Protein AF-0000000086675382 (afdb_homodimer)

Nearest PDB structures (foldseek):
  3hhl-assembly2_C  TM=8.793E-01  e=5.943E-10  Rhodopseudomonas palustris
  3dca-assembly2_D  TM=8.886E-01  e=9.126E-10  Rhodopseudomonas palustris
  3bn7-assembly1_A-2  TM=7.280E-01  e=8.859E-04  Caulobacter vibrioides CB15
  3fmb-assembly1_B  TM=6.417E-01  e=7.371E-04  Bacteroides fragilis NCTC 9343
  1q53-assembly1_B  TM=6.011E-01  e=7.371E-04  Arabidopsis thaliana

pLDDT: mean 94.42, std 9.23, range [40.97, 98.94]

Organism: NCBI:txid175570

Secondary structure (DSSP, 8-state):
---S--HHHHHHHHTS-TTS-EEEEEEEEEPTTHHHHHHHHHHHIIIIIHHHHT-EEEEEEEE---SB--TT---SEEEEEEES-HHHHHHHHH-HHHHHHHHHHHHHEEEEEEEEEEEPPTTS--/---S--HHHHHHHHTS-TTS-EEEEEEEEEPTTHHHHHHHHHHHIIIIIHHHHT-EEEEEEEE---SB--TT---SEEEEEEES-HHHHHHHHH-HHHHHHHHHHHHHEEEEEEEEEEEPPTTS--

InterPro domains:
  IPR010753 Domain of unknown function DUF1330 [PF07045] (36-110)
  IPR011008 Dimeric alpha-beta barrel [SSF54909] (34-110)

Sequence (252 aa):
MAVDPTGKDLADFLAGDPDSPVVMLNLLRFADGGRDSYTRYARAFQETFAPRYGVEVVYAGDGDTALVAEDGQQWDAVLIVRYPSRRVFSRMVADPEYQQITHLRTSALREAVLQPTVPWGATDPIMAVDPTGKDLADFLAGDPDSPVVMLNLLRFADGGRDSYTRYARAFQETFAPRYGVEVVYAGDGDTALVAEDGQQWDAVLIVRYPSRRVFSRMVADPEYQQITHLRTSALREAVLQPTVPWGATDPI

Radius of gyration: 18.16 Å; Cα contacts (8 Å, |Δi|>4): 521; chains: 2; bounding box: 37×51×39 Å

Solvent-accessible surface area (backbone atoms only — not comparable to full-atom values): 12844 Å² total; per-residue (Å²): 122,64,66,62,64,48,72,68,42,52,52,60,58,47,69,49,72,35,74,41,63,35,35,32,41,36,40,33,29,63,28,91,75,6,60,61,34,33,40,53,31,28,44,51,37,58,74,52,47,28,69,73,59,55,46,42,76,76,42,48,26,38,41,49,80,54,46,20,53,58,92,87,59,72,42,50,29,41,35,36,37,35,32,62,13,43,46,54,49,53,49,48,70,65,30,67,75,51,53,70,47,46,58,33,44,54,65,9,42,56,40,31,29,37,26,42,32,47,72,55,46,95,85,35,66,79,122,62,66,62,65,48,71,67,44,52,51,59,59,47,70,48,72,35,75,41,64,36,34,33,41,36,40,32,29,63,28,93,75,6,61,61,36,33,38,54,31,29,43,54,37,58,73,54,47,27,69,74,60,55,47,42,77,78,42,45,26,37,41,48,81,54,46,20,52,58,93,88,58,72,42,49,29,42,34,35,36,34,31,62,12,43,46,54,50,53,49,49,71,63,29,69,75,51,53,70,46,44,58,33,44,54,66,9,42,56,40,32,30,36,26,42,30,47,69,56,45,93,86,33,68,79

Foldseek 3Di:
DDADDDPVRLVVLCVPPFQAKWKKKKFFDWDVVLVVLVVVLVVVCVVPPCVVQVKDWPDKDAWDDDPDDDPPGGGGMITIMMGSGSNSVSCLVVDPVNVVSVVSNRNTGPDMDIDIDDDADPPRDD/DDADDDPVRLVVLCVPPFQAKWKKKKFFDWDVVLVVLVVVLVVVCVVPPCVVQVKDWPDKDAWDDDPDDDPPGGGGMITIMMGSGSNSVSCLVVDPVNVVSVVSVRNTGPDMDIDIDDDADPVRDD

Structure (mmCIF, N/CA/C/O backbone):
data_AF-0000000086675382-model_v1
#
loop_
_entity.id
_entity.type
_entity.pdbx_description
1 polymer 'DUF1330 domain-containing protein'
#
loop_
_atom_site.group_PDB
_atom_site.id
_atom_site.type_symbol
_atom_site.label_atom_id
_atom_site.label_alt_id
_atom_site.label_comp_id
_atom_site.label_asym_id
_atom_site.label_entity_id
_atom_site.label_seq_id
_atom_site.pdbx_PDB_ins_code
_atom_site.Cartn_x
_atom_site.Cartn_y
_atom_site.Cartn_z
_atom_site.occupancy
_atom_site.B_iso_or_equiv
_atom_site.auth_seq_id
_atom_site.auth_comp_id
_atom_site.auth_asym_id
_atom_site.auth_atom_id
_atom_site.pdbx_PDB_model_num
ATOM 1 N N . MET A 1 1 ? 1.801 18.516 -10.008 1 68.44 1 MET A N 1
ATOM 2 C CA . MET A 1 1 ? 1.09 17.406 -9.383 1 68.44 1 MET A CA 1
ATOM 3 C C . MET A 1 1 ? 0.996 17.594 -7.871 1 68.44 1 MET A C 1
ATOM 5 O O . MET A 1 1 ? 1.921 18.125 -7.25 1 68.44 1 MET A O 1
ATOM 9 N N . ALA A 1 2 ? -0.182 17.531 -7.336 1 82.56 2 ALA A N 1
ATOM 10 C CA . ALA A 1 2 ? -0.349 17.797 -5.91 1 82.56 2 ALA A CA 1
ATOM 11 C C . ALA A 1 2 ? 0.073 16.594 -5.07 1 82.56 2 ALA A C 1
ATOM 13 O O . ALA A 1 2 ? -0.241 15.453 -5.41 1 82.56 2 ALA A O 1
ATOM 14 N N . VAL A 1 3 ? 0.895 16.969 -4.059 1 92.88 3 VAL A N 1
ATOM 15 C CA . VAL A 1 3 ? 1.347 15.898 -3.18 1 92.88 3 VAL A CA 1
ATOM 16 C C . VAL A 1 3 ? 0.725 16.062 -1.796 1 92.88 3 VAL A C 1
ATOM 18 O O . VAL A 1 3 ? 1.018 15.297 -0.878 1 92.88 3 VAL A O 1
ATOM 21 N N . ASP A 1 4 ? -0.08 17.125 -1.577 1 93.62 4 ASP A N 1
ATOM 22 C CA . ASP A 1 4 ? -0.736 17.375 -0.297 1 93.62 4 ASP A CA 1
ATOM 23 C C . ASP A 1 4 ? -2.25 17.484 -0.468 1 93.62 4 ASP A C 1
ATOM 25 O O . ASP A 1 4 ? -2.729 18 -1.48 1 93.62 4 ASP A O 1
ATOM 29 N N . PRO A 1 5 ? -2.965 17.109 0.518 1 94.62 5 PRO A N 1
ATOM 30 C CA . PRO A 1 5 ? -4.414 17.281 0.417 1 94.62 5 PRO A CA 1
ATOM 31 C C . PRO A 1 5 ? -4.844 18.75 0.513 1 94.62 5 PRO A C 1
ATOM 33 O O . PRO A 1 5 ? -4.133 19.562 1.107 1 94.62 5 PRO A O 1
ATOM 36 N N . THR A 1 6 ? -6.055 19 -0.087 1 92.62 6 THR A N 1
ATOM 37 C CA . THR A 1 6 ? -6.633 20.328 -0.006 1 92.62 6 THR A CA 1
ATOM 38 C C . THR A 1 6 ? -7.664 20.406 1.117 1 92.62 6 THR A C 1
ATOM 40 O O . THR A 1 6 ? -8.078 19.375 1.66 1 92.62 6 THR A O 1
ATOM 43 N N . GLY A 1 7 ? -8.031 21.625 1.381 1 91.69 7 GLY A N 1
ATOM 44 C CA . GLY A 1 7 ? -9.078 21.812 2.371 1 91.69 7 GLY A CA 1
ATOM 45 C C . GLY A 1 7 ? -10.375 21.125 1.998 1 91.69 7 GLY A C 1
ATOM 46 O O . GLY A 1 7 ? -11.047 20.531 2.855 1 91.69 7 GLY A O 1
ATOM 47 N N . LYS A 1 8 ? -10.812 21.25 0.753 1 93.06 8 LYS A N 1
ATOM 48 C CA . LYS A 1 8 ? -12.031 20.609 0.288 1 93.06 8 LYS A CA 1
ATOM 49 C C . LYS A 1 8 ? -11.945 19.094 0.445 1 93.06 8 LYS A C 1
ATOM 51 O O . LYS A 1 8 ? -12.906 18.438 0.853 1 93.06 8 LYS A O 1
ATOM 56 N N . ASP A 1 9 ? -10.812 18.469 0.113 1 93.5 9 ASP A N 1
ATOM 57 C CA . ASP A 1 9 ? -10.602 17.031 0.265 1 93.5 9 ASP A CA 1
ATOM 58 C C . ASP A 1 9 ? -10.797 16.609 1.716 1 93.5 9 ASP A C 1
ATOM 60 O O . ASP A 1 9 ? -11.453 15.594 1.984 1 93.5 9 ASP A O 1
ATOM 64 N N . LEU A 1 10 ? -10.195 17.375 2.568 1 94.38 10 LEU A N 1
ATOM 65 C CA . LEU A 1 10 ? -10.281 17.047 3.99 1 94.38 10 LEU A CA 1
ATOM 66 C C . LEU A 1 10 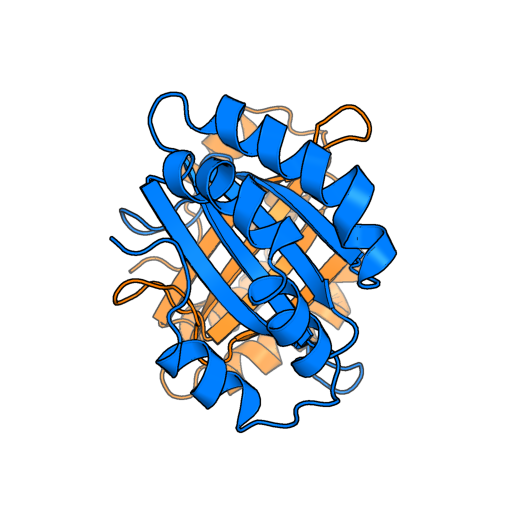? -11.719 17.172 4.488 1 94.38 10 LEU A C 1
ATOM 68 O O . LEU A 1 10 ? -12.188 16.344 5.273 1 94.38 10 LEU A O 1
ATOM 72 N N . ALA A 1 11 ? -12.398 18.203 4.055 1 94 11 ALA A N 1
ATOM 73 C CA . ALA A 1 11 ? -13.789 18.391 4.445 1 94 11 ALA A CA 1
ATOM 74 C C . ALA A 1 11 ? -14.648 17.219 3.994 1 94 11 ALA A C 1
ATOM 76 O O . ALA A 1 11 ? -15.461 16.703 4.766 1 94 11 ALA A O 1
ATOM 77 N N . ASP A 1 12 ? -14.508 16.797 2.748 1 94.38 12 ASP A N 1
ATOM 78 C CA . ASP A 1 12 ? -15.234 15.656 2.211 1 94.38 12 ASP A CA 1
ATOM 79 C C . ASP A 1 12 ? -14.906 14.383 2.986 1 94.38 12 ASP A C 1
ATOM 81 O O . ASP A 1 12 ? -15.789 13.555 3.238 1 94.38 12 ASP A O 1
ATOM 85 N N . PHE A 1 13 ? -13.711 14.234 3.346 1 95.56 13 PHE A N 1
ATOM 86 C CA . PHE A 1 13 ? -13.227 13.102 4.125 1 95.56 13 PHE A CA 1
ATOM 87 C C . PHE A 1 13 ? -13.906 13.047 5.484 1 95.56 13 PHE A C 1
ATOM 89 O O . PHE A 1 13 ? -14.328 11.977 5.934 1 95.56 13 PHE A O 1
ATOM 96 N N . LEU A 1 14 ? -14.086 14.156 6.074 1 93.56 14 LEU A N 1
ATOM 97 C CA . LEU A 1 14 ? -14.68 14.242 7.402 1 93.56 14 LEU A CA 1
ATOM 98 C C . LEU A 1 14 ? -16.188 14.062 7.34 1 93.56 14 LEU A C 1
ATOM 100 O O . LEU A 1 14 ? -16.828 13.82 8.359 1 93.56 14 LEU A O 1
ATOM 104 N N . ALA A 1 15 ? -16.703 14.195 6.121 1 90.25 15 ALA A N 1
ATOM 105 C CA . ALA A 1 15 ? -18.141 14 5.945 1 90.25 15 ALA A CA 1
ATOM 106 C C . ALA A 1 15 ? -18.531 12.555 6.23 1 90.25 15 ALA A C 1
ATOM 108 O O . ALA A 1 15 ? -19.688 12.273 6.562 1 90.25 15 ALA A O 1
ATOM 109 N N . GLY A 1 16 ? -17.531 11.734 6.086 1 86.06 16 GLY A N 1
ATOM 110 C CA . GLY A 1 16 ? -17.766 10.391 6.598 1 86.06 16 GLY A CA 1
ATOM 111 C C . GLY A 1 16 ? -17.812 10.328 8.109 1 86.06 16 GLY A C 1
ATOM 112 O O . GLY A 1 16 ? -18.125 11.32 8.766 1 86.06 16 GLY A O 1
ATOM 113 N N . ASP A 1 17 ? -17.703 9.188 8.773 1 91.56 17 ASP A N 1
ATOM 114 C CA . ASP A 1 17 ? -17.703 9.055 10.227 1 91.56 17 ASP A CA 1
ATOM 115 C C . ASP A 1 17 ? -16.391 9.57 10.82 1 91.56 17 ASP A C 1
ATOM 117 O O . ASP A 1 17 ? -15.383 8.859 10.812 1 91.56 17 ASP A O 1
ATOM 121 N N . PRO A 1 18 ? -16.438 10.766 11.375 1 93.38 18 PRO A N 1
ATOM 122 C CA . PRO A 1 18 ? -15.203 11.398 11.828 1 93.38 18 PRO A CA 1
ATOM 123 C C . PRO A 1 18 ? -14.586 10.68 13.031 1 93.38 18 PRO A C 1
ATOM 125 O O . PRO A 1 18 ? -13.406 10.891 13.336 1 93.38 18 PRO A O 1
ATOM 128 N N . ASP A 1 19 ? -15.281 9.836 13.68 1 95.5 19 ASP A N 1
ATOM 129 C CA . ASP A 1 19 ? -14.797 9.266 14.93 1 95.5 19 ASP A CA 1
ATOM 130 C C . ASP A 1 19 ? -14.281 7.848 14.727 1 95.5 19 ASP A C 1
ATOM 132 O O . ASP A 1 19 ? -13.742 7.234 15.656 1 95.5 19 ASP A O 1
ATOM 136 N N . SER A 1 20 ? -14.312 7.297 13.57 1 94.81 20 SER A N 1
ATOM 137 C CA . SER A 1 20 ? -13.836 5.945 13.289 1 94.81 20 SER A CA 1
ATOM 138 C C . SER A 1 20 ? -12.359 5.941 12.914 1 94.81 20 SER A C 1
ATOM 140 O O . SER A 1 20 ? -11.875 6.867 12.258 1 94.81 20 SER A O 1
ATOM 142 N N . PRO A 1 21 ? -11.695 4.859 13.398 1 96.94 21 PRO A N 1
ATOM 143 C CA . PRO A 1 21 ? -10.305 4.715 12.953 1 96.94 21 PRO A CA 1
ATOM 144 C C . PRO A 1 21 ? -10.164 4.719 11.43 1 96.94 21 PRO A C 1
ATOM 146 O O . PRO A 1 21 ? -11.109 4.359 10.719 1 96.94 21 PRO A O 1
ATOM 149 N N . VAL A 1 22 ? -9.047 5.195 10.984 1 97.5 22 VAL A N 1
ATOM 150 C CA . VAL A 1 22 ? -8.789 5.195 9.555 1 97.5 22 VAL A CA 1
ATOM 151 C C . VAL A 1 22 ? -7.359 4.715 9.289 1 97.5 22 VAL A C 1
ATOM 153 O O . VAL A 1 22 ? -6.438 5.055 10.039 1 97.5 22 VAL A O 1
ATOM 156 N N . VAL A 1 23 ? -7.207 3.898 8.273 1 98.56 23 VAL A N 1
ATOM 157 C CA . VAL A 1 23 ? -5.906 3.455 7.781 1 98.56 23 VAL A CA 1
ATOM 158 C C . VAL A 1 23 ? -5.598 4.129 6.449 1 98.56 23 VAL A C 1
ATOM 160 O O . VAL A 1 23 ? -6.402 4.074 5.516 1 98.56 23 VAL A O 1
ATOM 163 N N . MET A 1 24 ? -4.449 4.801 6.363 1 98.81 24 MET A N 1
ATOM 164 C CA . MET A 1 24 ? -4.059 5.539 5.164 1 98.81 24 MET A CA 1
ATOM 165 C C . MET A 1 24 ? -3.033 4.75 4.355 1 98.81 24 MET A C 1
ATOM 167 O O . MET A 1 24 ? -2.027 4.293 4.895 1 98.81 24 MET A O 1
ATOM 171 N N . LEU A 1 25 ? -3.355 4.551 3.133 1 98.94 25 LEU A N 1
ATOM 172 C CA . LEU A 1 25 ? -2.367 4.148 2.141 1 98.94 25 LEU A CA 1
ATOM 173 C C . LEU A 1 25 ? -1.561 5.348 1.656 1 98.94 25 LEU A C 1
ATOM 175 O O . LEU A 1 25 ? -2.131 6.336 1.184 1 98.94 25 LEU A O 1
ATOM 179 N N . ASN A 1 26 ? -0.257 5.273 1.783 1 98.75 26 ASN A N 1
ATOM 180 C CA . ASN A 1 26 ? 0.672 6.25 1.224 1 98.75 26 ASN A CA 1
ATOM 181 C C . ASN A 1 26 ? 1.562 5.625 0.151 1 98.75 26 ASN A C 1
ATOM 183 O O . ASN A 1 26 ? 2.305 4.684 0.426 1 98.75 26 ASN A O 1
ATOM 187 N N . LEU A 1 27 ? 1.429 6.105 -1.016 1 98.75 27 LEU A N 1
ATOM 188 C CA . LEU A 1 27 ? 2.33 5.766 -2.111 1 98.75 27 LEU A CA 1
ATOM 189 C C . LEU A 1 27 ? 3.189 6.961 -2.5 1 98.75 27 LEU A C 1
ATOM 191 O O . LEU A 1 27 ? 2.664 8.039 -2.785 1 98.75 27 LEU A O 1
ATOM 195 N N . LEU A 1 28 ? 4.527 6.715 -2.555 1 98.38 28 LEU A N 1
ATOM 196 C CA . LEU A 1 28 ? 5.418 7.859 -2.713 1 98.38 28 LEU A CA 1
ATOM 197 C C . LEU A 1 28 ? 6.352 7.66 -3.902 1 98.38 28 LEU A C 1
ATOM 199 O O . LEU A 1 28 ? 6.898 6.574 -4.094 1 98.38 28 LEU A O 1
ATOM 203 N N . ARG A 1 29 ? 6.488 8.648 -4.672 1 97.88 29 ARG A N 1
ATOM 204 C CA . ARG A 1 29 ? 7.598 8.82 -5.609 1 97.88 29 ARG A CA 1
ATOM 205 C C . ARG A 1 29 ? 8.438 10.039 -5.254 1 97.88 29 ARG A C 1
ATOM 207 O O . ARG A 1 29 ? 7.914 11.156 -5.188 1 97.88 29 ARG A O 1
ATOM 214 N N . PHE A 1 30 ? 9.688 9.812 -5.07 1 98.12 30 PHE A N 1
ATOM 215 C CA . PHE A 1 30 ? 10.562 10.875 -4.594 1 98.12 30 PHE A CA 1
ATOM 216 C C . PHE A 1 30 ? 11.031 11.75 -5.754 1 98.12 30 PHE A C 1
ATOM 218 O O . PHE A 1 30 ? 11.25 11.25 -6.863 1 98.12 30 PHE A O 1
ATOM 225 N N . ALA A 1 31 ? 11.18 13.039 -5.43 1 97.38 31 ALA A N 1
ATOM 226 C CA . ALA A 1 31 ? 11.891 13.953 -6.316 1 97.38 31 ALA A CA 1
ATOM 227 C C . ALA A 1 31 ? 13.398 13.742 -6.227 1 97.38 31 ALA A C 1
ATOM 229 O O . ALA A 1 31 ? 13.883 13.016 -5.355 1 97.38 31 ALA A O 1
ATOM 230 N N . ASP A 1 32 ? 14.125 14.32 -7.195 1 95.94 32 ASP A N 1
ATOM 231 C CA . ASP A 1 32 ? 15.578 14.273 -7.086 1 95.94 32 ASP A CA 1
ATOM 232 C C . ASP A 1 32 ? 16.047 14.812 -5.734 1 95.94 32 ASP A C 1
ATOM 234 O O . ASP A 1 32 ? 15.688 15.93 -5.352 1 95.94 32 ASP A O 1
ATOM 238 N N . GLY A 1 33 ? 16.781 13.977 -5.027 1 93.5 33 GLY A N 1
ATOM 239 C CA . GLY A 1 33 ? 17.25 14.375 -3.709 1 93.5 33 GLY A CA 1
ATOM 240 C C . GLY A 1 33 ? 16.172 14.352 -2.652 1 93.5 33 GLY A C 1
ATOM 241 O O . GLY A 1 33 ? 16.391 14.758 -1.512 1 93.5 33 GLY A O 1
ATOM 242 N N . GLY A 1 34 ? 14.984 13.906 -3.037 1 97.12 34 GLY A N 1
ATOM 243 C CA . GLY A 1 34 ? 13.828 13.977 -2.166 1 97.12 34 GLY A CA 1
ATOM 244 C C . GLY A 1 34 ? 13.898 13.008 -0.997 1 97.12 34 GLY A C 1
ATOM 245 O O . GLY A 1 34 ? 13.328 13.266 0.066 1 97.12 34 GLY A O 1
ATOM 246 N N . ARG A 1 35 ? 14.648 11.945 -1.144 1 96.25 35 ARG A N 1
ATOM 247 C CA . ARG A 1 35 ? 14.766 10.938 -0.094 1 96.25 35 ARG A CA 1
ATOM 248 C C . ARG A 1 35 ? 15.336 11.547 1.185 1 96.25 35 ARG A C 1
ATOM 250 O O . ARG A 1 35 ? 14.844 11.266 2.281 1 96.25 35 ARG A O 1
ATOM 257 N N . ASP A 1 36 ? 16.281 12.344 1.038 1 95.44 36 ASP A N 1
ATOM 258 C CA . ASP A 1 36 ? 16.906 12.977 2.201 1 95.44 36 ASP A CA 1
ATOM 259 C C . ASP A 1 36 ? 15.898 13.852 2.943 1 95.44 36 ASP A C 1
ATOM 261 O O . ASP A 1 36 ? 15.812 13.805 4.172 1 95.44 36 ASP A O 1
ATOM 265 N N . SER A 1 37 ? 15.211 14.672 2.127 1 96.31 37 SER A N 1
ATOM 266 C CA . SER A 1 37 ? 14.195 15.531 2.727 1 96.31 37 SER A CA 1
ATOM 267 C C . SER A 1 37 ? 13.117 14.719 3.42 1 96.31 37 SER A C 1
ATOM 269 O O . SER A 1 37 ? 12.68 15.062 4.52 1 96.31 37 SER A O 1
ATOM 271 N N . TYR A 1 38 ? 12.719 13.625 2.834 1 97.44 38 TYR A N 1
ATOM 272 C CA . TYR A 1 38 ? 11.688 12.781 3.424 1 97.44 38 TYR A CA 1
ATOM 273 C C . TYR A 1 38 ? 12.188 12.125 4.707 1 97.44 38 TYR A C 1
ATOM 275 O O . TYR A 1 38 ? 11.422 11.945 5.66 1 97.44 38 TYR A O 1
ATOM 283 N N . THR A 1 39 ? 13.43 11.758 4.676 1 95.81 39 THR A N 1
ATOM 284 C CA . THR A 1 39 ? 14 11.148 5.867 1 95.81 39 THR A CA 1
ATOM 285 C C . THR A 1 39 ? 13.969 12.117 7.047 1 95.81 39 THR A C 1
ATOM 287 O O . THR A 1 39 ? 13.641 11.727 8.172 1 95.81 39 THR A O 1
ATOM 290 N N . ARG A 1 40 ? 14.266 13.367 6.781 1 95.69 40 ARG A N 1
ATOM 291 C CA . ARG A 1 40 ? 14.188 14.383 7.824 1 95.69 40 ARG A CA 1
ATOM 292 C C . ARG A 1 40 ? 12.75 14.555 8.305 1 95.69 40 ARG A C 1
ATOM 294 O O . ARG A 1 40 ? 12.5 14.641 9.516 1 95.69 40 ARG A O 1
ATOM 301 N N . TYR A 1 41 ? 11.906 14.578 7.383 1 97.19 41 TYR A N 1
ATOM 302 C CA . TYR A 1 41 ? 10.484 14.68 7.711 1 97.19 41 TYR A CA 1
ATOM 303 C C . TYR A 1 41 ? 10.039 13.492 8.555 1 97.19 41 TYR A C 1
ATOM 305 O O . TYR A 1 41 ? 9.391 13.664 9.594 1 97.19 41 TYR A O 1
ATOM 313 N N . ALA A 1 42 ? 10.375 12.336 8.117 1 96.5 42 ALA A N 1
ATOM 314 C CA . ALA A 1 42 ? 9.953 11.109 8.789 1 96.5 42 ALA A CA 1
ATOM 315 C C . ALA A 1 42 ? 10.477 11.062 10.227 1 96.5 42 ALA A C 1
ATOM 317 O O . ALA A 1 42 ? 9.773 10.617 11.133 1 96.5 42 ALA A O 1
ATOM 318 N N . ARG A 1 43 ? 11.633 11.5 10.391 1 95.12 43 ARG A N 1
ATOM 319 C CA . ARG A 1 43 ? 12.219 11.523 11.734 1 95.12 43 ARG A CA 1
ATOM 320 C C . ARG A 1 43 ? 11.453 12.477 12.648 1 95.12 43 ARG A C 1
ATOM 322 O O . ARG A 1 43 ? 11.086 12.109 13.766 1 95.12 43 ARG A O 1
ATOM 329 N N . ALA A 1 44 ? 11.258 13.656 12.164 1 95.62 44 ALA A N 1
ATOM 330 C CA . ALA A 1 44 ? 10.5 14.633 12.945 1 95.62 44 ALA A CA 1
ATOM 331 C C . ALA A 1 44 ? 9.102 14.117 13.258 1 95.62 44 ALA A C 1
ATOM 333 O O . ALA A 1 44 ? 8.609 14.266 14.383 1 95.62 44 ALA A O 1
ATOM 334 N N . PHE A 1 45 ? 8.477 13.5 12.28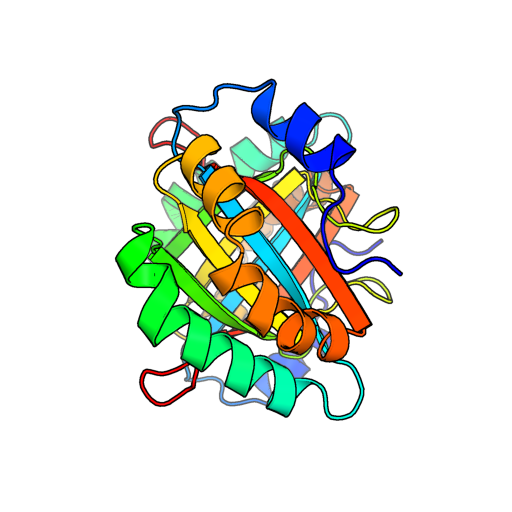9 1 97.12 45 PHE A N 1
ATOM 335 C CA . PHE A 1 45 ? 7.145 12.938 12.445 1 97.12 45 PHE A CA 1
ATOM 336 C C . PHE A 1 45 ? 7.125 11.875 13.539 1 97.12 45 PHE A C 1
ATOM 338 O O . PHE A 1 45 ? 6.289 11.922 14.445 1 97.12 45 PHE A O 1
ATOM 345 N N . GLN A 1 46 ? 8.023 10.938 13.438 1 95.44 46 GLN A N 1
ATOM 346 C CA . GLN A 1 46 ? 8.07 9.805 14.359 1 95.44 46 GLN A CA 1
ATOM 347 C C . GLN A 1 46 ? 8.352 10.273 15.781 1 95.44 46 GLN A C 1
ATOM 349 O O . GLN A 1 46 ? 7.805 9.727 16.734 1 95.44 46 GLN A O 1
ATOM 354 N N . GLU A 1 47 ? 9.195 11.242 15.906 1 95.56 47 GLU A N 1
ATOM 355 C CA . GLU A 1 47 ? 9.633 11.68 17.234 1 95.56 47 GLU A CA 1
ATOM 356 C C . GLU A 1 47 ? 8.57 12.531 17.906 1 95.56 47 GLU A C 1
ATOM 358 O O . GLU A 1 47 ? 8.391 12.453 19.125 1 95.56 47 GLU A O 1
ATOM 363 N N . THR A 1 48 ? 7.832 13.273 17.125 1 97.19 48 THR A N 1
ATOM 364 C CA . THR A 1 48 ? 7.008 14.297 17.766 1 97.19 48 THR A CA 1
ATOM 365 C C . THR A 1 48 ? 5.527 14.023 17.516 1 97.19 48 THR A C 1
ATOM 367 O O . THR A 1 48 ? 4.719 14.055 18.453 1 97.19 48 THR A O 1
ATOM 370 N N . PHE A 1 49 ? 5.148 13.703 16.344 1 97.94 49 PHE A N 1
ATOM 371 C CA . PHE A 1 49 ? 3.736 13.805 15.977 1 97.94 49 PHE A CA 1
ATOM 372 C C . PHE A 1 49 ? 3.055 12.445 16.078 1 97.94 49 PHE A C 1
ATOM 374 O O . PHE A 1 49 ? 1.892 12.359 16.469 1 97.94 49 PHE A O 1
ATOM 381 N N . ALA A 1 50 ? 3.816 11.383 15.719 1 97.5 50 ALA A N 1
ATOM 382 C CA . ALA A 1 50 ? 3.215 10.047 15.805 1 97.5 50 ALA A CA 1
ATOM 383 C C . ALA A 1 50 ? 2.748 9.75 17.234 1 97.5 50 ALA A C 1
ATOM 385 O O . ALA A 1 50 ? 1.59 9.383 17.438 1 97.5 50 ALA A O 1
ATOM 386 N N . PRO A 1 51 ? 3.619 9.945 18.266 1 97.5 51 PRO A N 1
ATOM 387 C CA . PRO A 1 51 ? 3.131 9.703 19.625 1 97.5 51 PRO A CA 1
ATOM 388 C C . PRO A 1 51 ? 2.057 10.703 20.047 1 97.5 51 PRO A C 1
ATOM 390 O O . PRO A 1 51 ? 1.111 10.336 20.75 1 97.5 51 PRO A O 1
ATOM 393 N N . ARG A 1 52 ? 2.127 11.961 19.641 1 98.25 52 ARG A N 1
ATOM 394 C CA . ARG A 1 52 ? 1.193 13.008 20.047 1 98.25 52 ARG A CA 1
ATOM 395 C C . ARG A 1 52 ? -0.22 12.695 19.562 1 98.25 52 ARG A C 1
ATOM 397 O O . ARG A 1 52 ? -1.192 12.945 20.281 1 98.25 52 ARG A O 1
ATOM 404 N N . TYR A 1 53 ? -0.296 12.094 18.375 1 98.56 53 TYR A N 1
ATOM 405 C CA . TYR A 1 53 ? -1.608 11.898 17.766 1 98.56 53 TYR A CA 1
ATOM 406 C C . TYR A 1 53 ? -2 10.422 17.781 1 98.56 53 TYR A C 1
ATOM 408 O O . TYR A 1 53 ? -3.037 10.047 17.219 1 98.56 53 TYR A O 1
ATOM 416 N N . GLY A 1 54 ? -1.189 9.609 18.359 1 98.19 54 GLY A N 1
ATOM 417 C CA . GLY A 1 54 ? -1.508 8.195 18.484 1 98.19 54 GLY A CA 1
ATOM 418 C C . GLY A 1 54 ? -1.465 7.465 17.156 1 98.19 54 GLY A C 1
ATOM 419 O O . GLY A 1 54 ? -2.311 6.613 16.875 1 98.19 54 GLY A O 1
ATOM 420 N N . VAL A 1 55 ? -0.521 7.805 16.328 1 98.25 55 VAL A N 1
ATOM 421 C CA . VAL A 1 55 ? -0.389 7.234 14.992 1 98.2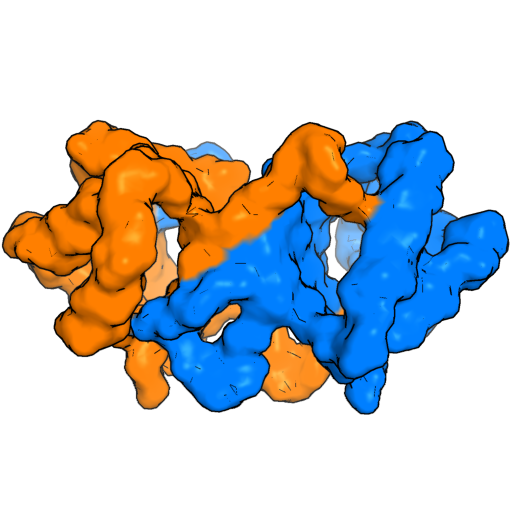5 55 VAL A CA 1
ATOM 422 C C . VAL A 1 55 ? 0.379 5.914 15.07 1 98.25 55 VAL A C 1
ATOM 424 O O . VAL A 1 55 ? 1.373 5.809 15.789 1 98.25 55 VAL A O 1
ATOM 427 N N . GLU A 1 56 ? -0.05 4.941 14.359 1 97.44 56 GLU A N 1
ATOM 428 C CA . GLU A 1 56 ? 0.639 3.66 14.234 1 97.44 56 GLU A CA 1
ATOM 429 C C . GLU A 1 56 ? 1.072 3.412 12.789 1 97.44 56 GLU A C 1
ATOM 431 O O . GLU A 1 56 ? 0.242 3.406 11.875 1 97.44 56 GLU A O 1
ATOM 436 N N . VAL A 1 57 ? 2.328 3.193 12.578 1 97.19 57 VAL A N 1
ATOM 437 C CA . VAL A 1 57 ? 2.812 2.738 11.281 1 97.19 57 VAL A CA 1
ATOM 438 C C . VAL A 1 57 ? 2.668 1.223 11.18 1 97.19 57 VAL A C 1
ATOM 440 O O . VAL A 1 57 ? 3.451 0.476 11.773 1 97.19 57 VAL A O 1
ATOM 443 N N . VAL A 1 58 ? 1.744 0.808 10.406 1 97.69 58 VAL A N 1
ATOM 444 C CA . VAL A 1 58 ? 1.455 -0.611 10.234 1 97.69 58 VAL A CA 1
ATOM 445 C C . VAL A 1 58 ? 2.537 -1.256 9.367 1 97.69 58 VAL A C 1
ATOM 447 O O . VAL A 1 58 ? 2.986 -2.369 9.648 1 97.69 58 VAL A O 1
ATOM 450 N N . TYR A 1 59 ? 2.92 -0.531 8.352 1 98.25 59 TYR A N 1
ATOM 451 C CA . TYR A 1 59 ? 3.982 -0.989 7.465 1 98.25 59 TYR A CA 1
ATOM 452 C C . TYR A 1 59 ? 4.637 0.185 6.75 1 98.25 59 TYR A C 1
ATOM 454 O O . TYR A 1 59 ? 3.963 1.146 6.371 1 98.25 59 TYR A O 1
ATOM 462 N N . ALA A 1 60 ? 5.883 0.082 6.527 1 98.31 60 ALA A N 1
ATOM 463 C CA . ALA A 1 60 ? 6.648 1.017 5.707 1 98.31 60 ALA A CA 1
ATOM 464 C C . ALA A 1 60 ? 7.812 0.313 5.012 1 98.31 60 ALA A C 1
ATOM 466 O O . ALA A 1 60 ? 8.531 -0.468 5.637 1 98.31 60 ALA A O 1
ATOM 467 N N . GLY A 1 61 ? 7.957 0.597 3.73 1 97.75 61 GLY A N 1
ATOM 468 C CA . GLY A 1 61 ? 9.055 -0.029 3.006 1 97.75 61 GLY A CA 1
ATOM 469 C C . GLY A 1 61 ? 9.344 0.634 1.672 1 97.75 61 GLY A C 1
ATOM 470 O O . GLY A 1 61 ? 8.531 1.424 1.178 1 97.75 61 GLY A O 1
ATOM 471 N N . ASP A 1 62 ? 10.531 0.348 1.12 1 97.75 62 ASP A N 1
ATOM 472 C CA . ASP A 1 62 ? 10.922 0.803 -0.209 1 97.75 62 ASP A CA 1
ATOM 473 C C . ASP A 1 62 ? 10.391 -0.135 -1.291 1 97.75 62 ASP A C 1
ATOM 475 O O . ASP A 1 62 ? 10.414 -1.356 -1.125 1 97.75 62 ASP A O 1
ATOM 479 N N . GLY A 1 63 ? 9.898 0.509 -2.391 1 97.88 63 GLY A N 1
ATOM 480 C CA . GLY A 1 63 ? 9.539 -0.303 -3.541 1 97.88 63 GLY A CA 1
ATOM 481 C C . GLY A 1 63 ? 10.734 -0.761 -4.352 1 97.88 63 GLY A C 1
ATOM 482 O O . GLY A 1 63 ? 11.672 0.01 -4.574 1 97.88 63 GLY A O 1
ATOM 483 N N . ASP A 1 64 ? 10.727 -2.027 -4.703 1 96.81 64 ASP A N 1
ATOM 484 C CA . ASP A 1 64 ? 11.633 -2.574 -5.711 1 96.81 64 ASP A CA 1
ATOM 485 C C . ASP A 1 64 ? 10.945 -2.668 -7.07 1 96.81 64 ASP A C 1
ATOM 487 O O . ASP A 1 64 ? 9.812 -2.203 -7.234 1 96.81 64 ASP A O 1
ATOM 491 N N . THR A 1 65 ? 11.648 -3.238 -8.07 1 96.38 65 THR A N 1
ATOM 492 C CA . THR A 1 65 ? 11.086 -3.359 -9.406 1 96.38 65 THR A CA 1
ATOM 493 C C . THR A 1 65 ? 9.773 -4.141 -9.375 1 96.38 65 THR A C 1
ATOM 495 O O . THR A 1 65 ? 9.734 -5.277 -8.891 1 96.38 65 THR A O 1
ATOM 498 N N . ALA A 1 66 ? 8.766 -3.564 -9.945 1 97.88 66 ALA A N 1
ATOM 499 C CA . ALA A 1 66 ? 7.438 -4.18 -9.922 1 97.88 66 ALA A CA 1
ATOM 500 C C . ALA A 1 66 ? 7.387 -5.406 -10.828 1 97.88 66 ALA A C 1
ATOM 502 O O . ALA A 1 66 ? 7.969 -5.41 -11.914 1 97.88 66 ALA A O 1
ATOM 503 N N . LEU A 1 67 ? 6.641 -6.391 -10.391 1 97.69 67 LEU A N 1
ATOM 504 C CA . LEU A 1 67 ? 6.367 -7.566 -11.211 1 97.69 67 LEU A CA 1
ATOM 505 C C . LEU A 1 67 ? 5.188 -7.32 -12.148 1 97.69 67 LEU A C 1
ATOM 507 O O . LEU A 1 67 ? 5.102 -7.926 -13.219 1 97.69 67 LEU A O 1
ATOM 511 N N . VAL A 1 68 ? 4.227 -6.574 -11.68 1 97.69 68 VAL A N 1
ATOM 512 C CA . VAL A 1 68 ? 3.076 -6.117 -12.453 1 97.69 68 VAL A CA 1
ATOM 513 C C . VAL A 1 68 ? 2.863 -4.621 -12.227 1 97.69 68 VAL A C 1
ATOM 515 O O . VAL A 1 68 ? 2.648 -4.184 -11.094 1 97.69 68 VAL A O 1
ATOM 518 N N . ALA A 1 69 ? 2.883 -3.844 -13.273 1 96.69 69 ALA A N 1
ATOM 519 C CA . ALA A 1 69 ? 2.613 -2.41 -13.227 1 96.69 69 ALA A CA 1
ATOM 520 C C . ALA A 1 69 ? 2.604 -1.805 -14.625 1 96.69 69 ALA A C 1
ATOM 522 O O . ALA A 1 69 ? 3.449 -2.143 -15.461 1 96.69 69 ALA A O 1
ATOM 523 N N . GLU A 1 70 ? 1.66 -0.963 -14.867 1 93.94 70 GLU A N 1
ATOM 524 C CA . GLU A 1 70 ? 1.772 -0.124 -16.062 1 93.94 70 GLU A CA 1
ATOM 525 C C . GLU A 1 70 ? 2.781 1.001 -15.844 1 93.94 70 GLU A C 1
ATOM 527 O O . GLU A 1 70 ? 3.252 1.218 -14.727 1 93.94 70 GLU A O 1
ATOM 532 N N . ASP A 1 71 ? 3.072 1.635 -16.953 1 90.25 71 ASP A N 1
ATOM 533 C CA . ASP A 1 71 ? 3.955 2.793 -16.844 1 90.25 71 ASP A CA 1
ATOM 534 C C . ASP A 1 71 ? 3.402 3.807 -15.844 1 90.25 71 ASP A C 1
ATOM 536 O O . ASP A 1 71 ? 2.217 4.145 -15.883 1 90.25 71 ASP A O 1
ATOM 540 N N . GLY A 1 72 ? 4.234 4.176 -14.883 1 90 72 GLY A N 1
ATOM 541 C CA . GLY A 1 72 ? 3.826 5.191 -13.922 1 90 72 GLY A CA 1
ATOM 542 C C . GLY A 1 72 ? 3.154 4.609 -12.695 1 90 72 GLY A C 1
ATOM 543 O O . GLY A 1 72 ? 2.711 5.352 -11.812 1 90 72 GLY A O 1
ATOM 544 N N . GLN A 1 73 ? 3.17 3.287 -12.562 1 95.25 73 GLN A N 1
ATOM 545 C CA . GLN A 1 73 ? 2.416 2.701 -11.461 1 95.25 73 GLN A CA 1
ATOM 546 C C . GLN A 1 73 ? 3.35 2.135 -10.391 1 95.25 73 GLN A C 1
ATOM 548 O O . GLN A 1 73 ? 2.893 1.599 -9.383 1 95.25 73 GLN A O 1
ATOM 553 N N . GLN A 1 74 ? 4.629 2.271 -10.625 1 96.38 74 GLN A N 1
ATOM 554 C CA . GLN A 1 74 ? 5.582 1.833 -9.609 1 96.38 74 GLN A CA 1
ATOM 555 C C . GLN A 1 74 ? 5.859 2.941 -8.602 1 96.38 74 GLN A C 1
ATOM 557 O O . GLN A 1 74 ? 5.898 4.121 -8.961 1 96.38 74 GLN A O 1
ATOM 562 N N . TRP A 1 75 ? 6.156 2.561 -7.395 1 98.19 75 TRP A N 1
ATOM 563 C CA . TRP A 1 75 ? 6.344 3.535 -6.324 1 98.19 75 TRP A CA 1
ATOM 564 C C . TRP A 1 75 ? 7.684 3.328 -5.629 1 98.19 75 TRP A C 1
ATOM 566 O O . TRP A 1 75 ? 8.156 2.195 -5.504 1 98.19 75 TRP A O 1
ATOM 576 N N . ASP A 1 76 ? 8.242 4.453 -5.168 1 98.25 76 ASP A N 1
ATOM 577 C CA . ASP A 1 76 ? 9.523 4.387 -4.477 1 98.25 76 ASP A CA 1
ATOM 578 C C . ASP A 1 76 ? 9.352 3.877 -3.047 1 98.25 76 ASP A C 1
ATOM 580 O O . ASP A 1 76 ? 10.234 3.207 -2.508 1 98.25 76 ASP A O 1
ATOM 584 N N . ALA A 1 77 ? 8.242 4.211 -2.428 1 98.44 77 ALA A N 1
ATOM 585 C CA . ALA A 1 77 ? 7.953 3.783 -1.061 1 98.44 77 ALA A CA 1
ATOM 586 C C . ALA A 1 77 ? 6.449 3.643 -0.834 1 98.44 77 ALA A C 1
ATOM 588 O O . ALA A 1 77 ? 5.648 4.242 -1.556 1 98.44 77 ALA A O 1
ATOM 589 N N . VAL A 1 78 ? 6.148 2.84 0.098 1 98.81 78 VAL A N 1
ATOM 590 C CA . VAL A 1 78 ? 4.77 2.627 0.523 1 98.81 78 VAL A CA 1
ATOM 591 C C . VAL A 1 78 ? 4.691 2.635 2.049 1 98.81 78 VAL A C 1
ATOM 593 O O . VAL A 1 78 ? 5.57 2.094 2.725 1 98.81 78 VAL A O 1
ATOM 596 N N . LEU A 1 79 ? 3.705 3.262 2.572 1 98.69 79 LEU A N 1
ATOM 597 C CA . LEU A 1 79 ? 3.395 3.203 3.996 1 98.69 79 LEU A CA 1
ATOM 598 C C . LEU A 1 79 ? 1.918 2.898 4.219 1 98.69 79 LEU A C 1
ATOM 600 O O . LEU A 1 79 ? 1.06 3.387 3.48 1 98.69 79 LEU A O 1
ATOM 604 N N . ILE A 1 80 ? 1.625 2.061 5.164 1 98.81 80 ILE A N 1
ATOM 605 C CA . ILE A 1 80 ? 0.306 1.872 5.758 1 98.81 80 ILE A CA 1
ATOM 606 C C . ILE A 1 80 ? 0.291 2.447 7.172 1 98.81 80 ILE A C 1
ATOM 608 O O . ILE A 1 80 ? 1.011 1.968 8.055 1 98.81 80 ILE A O 1
ATOM 612 N N . VAL A 1 81 ? -0.536 3.473 7.355 1 98.75 81 VAL A N 1
ATOM 613 C CA . VAL A 1 81 ? -0.499 4.211 8.617 1 98.75 81 VAL A CA 1
ATOM 614 C C . VAL A 1 81 ? -1.899 4.273 9.219 1 98.75 81 VAL A C 1
ATOM 616 O O . VAL A 1 81 ? -2.863 4.625 8.531 1 98.75 81 VAL A O 1
ATOM 619 N N . ARG A 1 82 ? -2.025 3.959 10.484 1 98.69 82 ARG A N 1
ATOM 620 C CA . ARG A 1 82 ? -3.311 3.955 11.18 1 98.69 82 ARG A CA 1
ATOM 621 C C . ARG A 1 82 ? -3.426 5.145 12.125 1 98.69 82 ARG A C 1
ATOM 623 O O . ARG A 1 82 ? -2.488 5.449 12.867 1 98.69 82 ARG A O 1
ATOM 630 N N . TYR A 1 83 ? -4.5 5.793 12.055 1 98.56 83 TYR A N 1
ATOM 631 C CA . TYR A 1 83 ? -4.875 6.871 12.961 1 98.56 83 TYR A CA 1
ATOM 632 C C . TYR A 1 83 ? -6.07 6.469 13.82 1 98.56 83 TYR A C 1
ATOM 634 O O . TYR A 1 83 ? -6.945 5.73 13.359 1 98.56 83 TYR A O 1
ATOM 642 N N . PRO A 1 84 ? -6.109 7.02 15 1 98.38 84 PRO A N 1
ATOM 643 C CA . PRO A 1 84 ? -7.223 6.664 15.883 1 98.38 84 PRO A CA 1
ATOM 644 C C . PRO A 1 84 ? -8.586 7.035 15.297 1 98.38 84 PRO A C 1
ATOM 646 O O . PRO A 1 84 ? -9.586 6.383 15.594 1 98.38 84 PRO A O 1
ATOM 649 N N . SER A 1 85 ? -8.633 8.094 14.562 1 97.69 85 SER A N 1
ATOM 650 C CA . SER A 1 85 ? -9.867 8.508 13.898 1 97.69 85 SER A CA 1
ATOM 651 C C . SER A 1 85 ? -9.586 9.477 12.758 1 97.69 85 SER A C 1
ATOM 653 O O . SER A 1 85 ? -8.5 10.055 12.68 1 97.69 85 SER A O 1
ATOM 655 N N . ARG A 1 86 ? -10.656 9.711 11.898 1 97.31 86 ARG A N 1
ATOM 656 C CA . ARG A 1 86 ? -10.562 10.719 10.844 1 97.31 86 ARG A CA 1
ATOM 657 C C . ARG A 1 86 ? -10.367 12.109 11.438 1 97.31 86 ARG A C 1
ATOM 659 O O . ARG A 1 86 ? -9.617 12.922 10.891 1 97.31 86 ARG A O 1
ATOM 666 N N . ARG A 1 87 ? -11 12.32 12.539 1 97.5 87 ARG A N 1
ATOM 667 C CA . ARG A 1 87 ? -10.891 13.609 13.219 1 97.5 87 ARG A CA 1
ATOM 668 C C . ARG A 1 87 ? -9.469 13.875 13.68 1 97.5 87 ARG A C 1
ATOM 670 O O . ARG A 1 87 ? -8.961 14.992 13.547 1 97.5 87 ARG A O 1
ATOM 677 N N . VAL A 1 88 ? -8.867 12.867 14.25 1 98.12 88 VAL A N 1
ATOM 678 C CA . VAL A 1 88 ? -7.492 13.016 14.727 1 98.12 88 VAL A CA 1
ATOM 679 C C . VAL A 1 88 ? -6.566 13.305 13.547 1 98.12 88 VAL A C 1
ATOM 681 O O . VAL A 1 88 ? -5.684 14.164 13.641 1 98.12 88 VAL A O 1
ATOM 684 N N . PHE A 1 89 ? -6.754 12.656 12.453 1 98.25 89 PHE A N 1
ATOM 685 C CA . PHE A 1 89 ? -5.969 12.93 11.258 1 98.25 89 PHE A CA 1
ATOM 686 C C . PHE A 1 89 ? -6.137 14.383 10.828 1 98.25 89 PHE A C 1
ATOM 688 O O . PHE A 1 89 ? -5.152 15.086 10.602 1 98.25 89 PHE A O 1
ATOM 695 N N . SER A 1 90 ? -7.324 14.766 10.75 1 96.94 90 SER A N 1
ATOM 696 C CA . SER A 1 90 ? -7.621 16.125 10.305 1 96.94 90 SER A CA 1
ATOM 697 C C . SER A 1 90 ? -7.012 17.156 11.25 1 96.94 90 SER A C 1
ATOM 699 O O . SER A 1 90 ? -6.48 18.172 10.797 1 96.94 90 SER A O 1
ATOM 701 N N . ARG A 1 91 ? -7.07 16.891 12.516 1 96.88 91 ARG A N 1
ATOM 702 C CA . ARG A 1 91 ? -6.477 17.797 13.5 1 96.88 91 ARG A CA 1
ATOM 703 C C . ARG A 1 91 ? -4.965 17.875 13.32 1 96.88 91 ARG A C 1
ATOM 705 O O . ARG A 1 91 ? -4.379 18.953 13.445 1 96.88 91 ARG A O 1
ATOM 712 N N . MET A 1 92 ? -4.379 16.781 13.055 1 98.12 92 MET A N 1
ATOM 713 C CA . MET A 1 92 ? -2.934 16.766 12.852 1 98.12 92 MET A CA 1
ATOM 714 C C . MET A 1 92 ? -2.553 17.609 11.641 1 98.12 92 MET A C 1
ATOM 716 O O . MET A 1 92 ? -1.641 18.438 11.711 1 98.12 92 MET A O 1
ATOM 720 N N . VAL A 1 93 ? -3.252 17.438 10.562 1 96.75 93 VAL A N 1
ATOM 721 C CA . VAL A 1 93 ? -2.943 18.125 9.312 1 96.75 93 VAL A CA 1
ATOM 722 C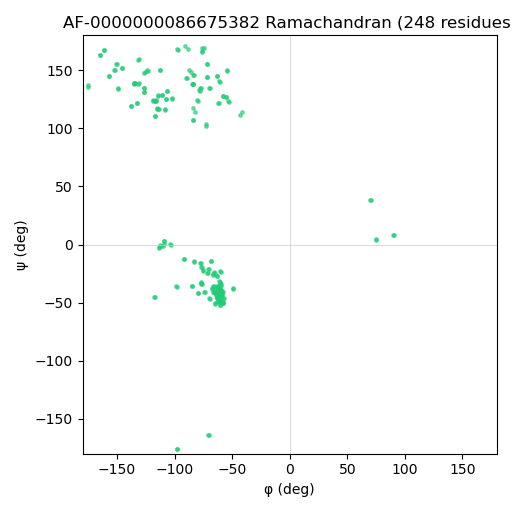 C . VAL A 1 93 ? -3.109 19.625 9.5 1 96.75 93 VAL A C 1
ATOM 724 O O . VAL A 1 93 ? -2.391 20.422 8.883 1 96.75 93 VAL A O 1
ATOM 727 N N . ALA A 1 94 ? -3.951 20 10.414 1 95.62 94 ALA A N 1
ATOM 728 C CA . ALA A 1 94 ? -4.23 21.406 10.656 1 95.62 94 ALA A CA 1
ATOM 729 C C . ALA A 1 94 ? -3.312 21.969 11.734 1 95.62 94 ALA A C 1
ATOM 731 O O . ALA A 1 94 ? -3.301 23.172 11.984 1 95.62 94 ALA A O 1
ATOM 732 N N . ASP A 1 95 ? -2.625 21.172 12.43 1 97.44 95 ASP A N 1
ATOM 733 C CA . ASP A 1 95 ? -1.753 21.594 13.523 1 97.44 95 ASP A CA 1
ATOM 734 C C . ASP A 1 95 ? -0.635 22.5 13.023 1 97.44 95 ASP A C 1
ATOM 736 O O . ASP A 1 95 ? 0.173 22.094 12.188 1 97.44 95 ASP A O 1
ATOM 740 N N . PRO A 1 96 ? -0.55 23.734 13.578 1 97.69 96 PRO A N 1
ATOM 741 C CA . PRO A 1 96 ? 0.479 24.656 13.117 1 97.69 96 PRO A CA 1
ATOM 742 C C . PRO A 1 96 ? 1.895 24.125 13.305 1 97.69 96 PRO A C 1
ATOM 744 O O . PRO A 1 96 ? 2.787 24.438 12.516 1 97.69 96 PRO A O 1
ATOM 747 N N . GLU A 1 97 ? 2.143 23.406 14.352 1 98.12 97 GLU A N 1
ATOM 748 C CA . GLU A 1 97 ? 3.463 22.812 14.539 1 98.12 97 GLU A CA 1
ATOM 749 C C . GLU A 1 97 ? 3.758 21.75 13.477 1 98.12 97 GLU A C 1
ATOM 751 O O . GLU A 1 97 ? 4.891 21.656 12.992 1 98.12 97 GLU A O 1
ATOM 756 N N . TYR A 1 98 ? 2.793 21 13.133 1 97.81 98 TYR A N 1
ATOM 757 C CA . TYR A 1 98 ? 2.955 20.016 12.062 1 97.81 98 TYR A CA 1
ATOM 758 C C . TYR A 1 98 ? 3.199 20.703 10.727 1 97.81 98 TYR A C 1
ATOM 760 O O . TYR A 1 98 ? 4.043 20.266 9.938 1 97.81 98 TYR A O 1
ATOM 768 N N . GLN A 1 99 ? 2.479 21.781 10.469 1 96.94 99 GLN A N 1
ATOM 769 C CA . GLN A 1 99 ? 2.598 22.531 9.219 1 96.94 99 GLN A CA 1
ATOM 770 C C . GLN A 1 99 ? 4.012 23.062 9.023 1 96.94 99 GLN A C 1
ATOM 772 O O . GLN A 1 99 ? 4.461 23.266 7.895 1 96.94 99 GLN A O 1
ATOM 777 N N . GLN A 1 100 ? 4.715 23.203 10.094 1 97.12 100 GLN A N 1
ATOM 778 C CA . GLN A 1 100 ? 6.07 23.734 10.016 1 97.12 100 GLN A CA 1
ATOM 779 C C . GLN A 1 100 ? 7.02 22.734 9.375 1 97.12 100 GLN A C 1
ATOM 781 O O . GLN A 1 100 ? 8.078 23.109 8.859 1 97.12 100 GLN A O 1
ATOM 786 N N . ILE A 1 101 ? 6.652 21.484 9.383 1 96.31 101 ILE A N 1
ATOM 787 C CA . ILE A 1 101 ? 7.602 20.516 8.859 1 96.31 101 ILE A CA 1
ATOM 788 C C . ILE A 1 101 ? 7.055 19.891 7.566 1 96.31 101 ILE A C 1
ATOM 790 O O . ILE A 1 101 ? 7.734 19.109 6.91 1 96.31 101 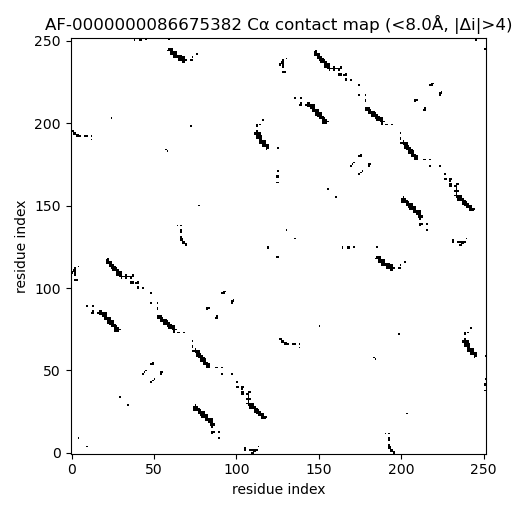ILE A O 1
ATOM 794 N N . THR A 1 102 ? 5.828 20.25 7.125 1 96.31 102 THR A N 1
ATOM 795 C CA . THR A 1 102 ? 5.188 19.625 5.973 1 96.31 102 THR A CA 1
ATOM 796 C C . THR A 1 102 ? 5.938 19.953 4.688 1 96.31 102 THR A C 1
ATOM 798 O O . THR A 1 102 ? 5.875 19.219 3.711 1 96.31 102 THR A O 1
ATOM 801 N N . HIS A 1 103 ? 6.637 21.094 4.676 1 96.38 103 HIS A N 1
ATOM 802 C CA . HIS A 1 103 ? 7.406 21.484 3.494 1 96.38 103 HIS A CA 1
ATOM 803 C C . HIS A 1 103 ? 8.484 20.453 3.182 1 96.38 103 HIS A C 1
ATOM 805 O O . HIS A 1 103 ? 8.859 20.266 2.021 1 96.38 103 HIS A O 1
ATOM 811 N N . LEU A 1 104 ? 9.047 19.766 4.172 1 96.81 104 LEU A N 1
ATOM 812 C CA . LEU A 1 104 ? 10.039 18.703 3.959 1 96.81 104 LEU A CA 1
ATOM 813 C C . LEU A 1 104 ? 9.438 17.562 3.152 1 96.81 104 LEU A C 1
ATOM 815 O O . LEU A 1 104 ? 10.062 17.062 2.219 1 96.81 104 LEU A O 1
ATOM 819 N N . ARG A 1 105 ? 8.219 17.172 3.473 1 97.38 105 ARG A N 1
ATOM 820 C CA . ARG A 1 105 ? 7.527 16.125 2.734 1 97.38 105 ARG A CA 1
ATOM 821 C C . ARG A 1 105 ? 7.148 16.594 1.334 1 97.38 105 ARG A C 1
ATOM 823 O O . ARG A 1 105 ? 7.387 15.891 0.35 1 97.38 105 ARG A O 1
ATOM 830 N N . THR A 1 106 ? 6.586 17.797 1.283 1 97.12 106 THR A N 1
ATOM 831 C CA . THR A 1 106 ? 6.117 18.359 0.018 1 97.12 106 THR A CA 1
ATOM 832 C C . THR A 1 106 ? 7.266 18.469 -0.982 1 97.12 106 THR A C 1
ATOM 834 O O . THR A 1 106 ? 7.117 18.078 -2.146 1 97.12 106 THR A O 1
ATOM 837 N N . SER A 1 107 ? 8.391 18.906 -0.516 1 96.25 107 SER A N 1
ATOM 838 C CA . SER A 1 107 ? 9.531 19.078 -1.406 1 96.25 107 SER A CA 1
ATOM 839 C C . SER A 1 107 ? 10.172 17.75 -1.762 1 96.25 107 SER A C 1
ATOM 841 O O . SER A 1 107 ? 10.898 17.641 -2.748 1 96.25 107 SER A O 1
ATOM 843 N N . ALA A 1 108 ? 9.961 16.781 -0.97 1 97.69 108 ALA A N 1
ATOM 844 C CA . ALA A 1 108 ? 10.578 15.477 -1.149 1 97.69 108 ALA A CA 1
ATOM 845 C C . ALA A 1 108 ? 9.883 14.688 -2.262 1 97.69 108 ALA A C 1
ATOM 847 O O . ALA A 1 108 ? 10.453 13.75 -2.814 1 97.69 108 ALA A O 1
ATOM 848 N N . LEU A 1 109 ? 8.641 15.062 -2.633 1 98 109 LEU A N 1
ATOM 849 C CA . LEU A 1 109 ? 7.812 14.156 -3.412 1 98 109 LEU A CA 1
ATOM 850 C C . LEU A 1 109 ? 7.555 14.719 -4.805 1 98 109 LEU A C 1
ATOM 852 O O . LEU A 1 109 ? 7.164 15.875 -4.949 1 98 109 LEU A O 1
ATOM 856 N N . ARG A 1 110 ? 7.832 13.891 -5.746 1 97.25 110 ARG A N 1
ATOM 857 C CA . ARG A 1 110 ? 7.418 14.164 -7.117 1 97.25 110 ARG A CA 1
ATOM 858 C C . ARG A 1 110 ? 5.945 13.812 -7.324 1 97.25 110 ARG A C 1
ATOM 860 O O . ARG A 1 110 ? 5.227 14.531 -8.023 1 97.25 110 ARG A O 1
ATOM 867 N N . GLU A 1 111 ? 5.5 12.711 -6.785 1 96.94 111 GLU A N 1
ATOM 868 C CA . GLU A 1 111 ? 4.129 12.211 -6.82 1 96.94 111 GLU A CA 1
ATOM 869 C C . GLU A 1 111 ? 3.773 11.484 -5.523 1 96.94 111 GLU A C 1
ATOM 871 O O . GLU A 1 111 ? 4.645 10.906 -4.875 1 96.94 111 GLU A O 1
ATOM 876 N N . ALA A 1 112 ? 2.477 11.547 -5.246 1 97.88 112 ALA A N 1
ATOM 877 C CA . ALA A 1 112 ? 2.025 10.836 -4.051 1 97.88 112 ALA A CA 1
ATOM 878 C C . ALA A 1 112 ? 0.569 10.406 -4.188 1 97.88 112 ALA A C 1
ATOM 880 O O . ALA A 1 112 ? -0.206 11.031 -4.918 1 97.88 112 ALA A O 1
ATOM 881 N N . VAL A 1 113 ? 0.267 9.398 -3.588 1 98.5 113 VAL A N 1
ATOM 882 C CA . VAL A 1 113 ? -1.111 9 -3.314 1 98.5 113 VAL A CA 1
ATOM 883 C C . VAL A 1 113 ? -1.339 8.93 -1.806 1 98.5 113 VAL A C 1
ATOM 885 O O . VAL A 1 113 ? -0.56 8.305 -1.082 1 98.5 113 VAL A O 1
ATOM 888 N N . LEU A 1 114 ? -2.27 9.633 -1.346 1 98.69 114 LEU A N 1
ATOM 889 C CA . LEU A 1 114 ? -2.816 9.531 0.003 1 98.69 114 LEU A CA 1
ATOM 890 C C . LEU A 1 114 ? -4.285 9.125 -0.033 1 98.69 114 LEU A C 1
ATOM 892 O O . LEU A 1 114 ? -5.141 9.898 -0.458 1 98.69 114 LEU A O 1
ATOM 896 N N . GLN A 1 115 ? -4.555 7.867 0.43 1 98.62 115 GLN A N 1
ATOM 897 C CA . GLN A 1 115 ? -5.895 7.312 0.245 1 98.62 115 GLN A CA 1
ATOM 898 C C . GLN A 1 115 ? -6.367 6.59 1.503 1 98.62 115 GLN A C 1
ATOM 900 O O . GLN A 1 115 ? -5.734 5.629 1.947 1 98.62 115 GLN A O 1
ATOM 905 N N . PRO A 1 116 ? -7.48 7.078 2.068 1 98.5 116 PRO A N 1
ATOM 906 C CA . PRO A 1 116 ? -8.055 6.316 3.178 1 98.5 116 PRO A CA 1
ATOM 907 C C . PRO A 1 116 ? -8.523 4.922 2.758 1 98.5 116 PRO A C 1
ATOM 909 O O . PRO A 1 116 ? -9.016 4.746 1.641 1 98.5 116 PRO A O 1
ATOM 912 N N . THR A 1 117 ? -8.359 3.982 3.703 1 98.06 117 THR A N 1
ATOM 913 C CA . THR A 1 117 ? -8.82 2.625 3.443 1 98.06 117 THR A CA 1
ATOM 914 C C . THR A 1 117 ? -9.648 2.102 4.613 1 98.06 117 THR A C 1
ATOM 916 O O . THR A 1 117 ? -9.562 2.625 5.727 1 98.06 117 THR A O 1
ATOM 919 N N . VAL A 1 118 ? -10.453 1.104 4.344 1 95.88 118 VAL A N 1
ATOM 920 C CA . VAL A 1 118 ? -11.234 0.377 5.336 1 95.88 118 VAL A CA 1
ATOM 921 C C . VAL A 1 118 ? -10.727 -1.061 5.441 1 95.88 118 VAL A C 1
ATOM 923 O O . VAL A 1 118 ? -10.852 -1.837 4.488 1 95.88 118 VAL A O 1
ATOM 926 N N . PRO A 1 119 ? -10.211 -1.42 6.621 1 96.62 119 PRO A N 1
ATOM 927 C CA . PRO A 1 119 ? -9.672 -2.773 6.77 1 96.62 119 PRO A CA 1
ATOM 928 C C . PRO A 1 119 ? -10.727 -3.855 6.551 1 96.62 119 PRO A C 1
ATOM 930 O O . PRO A 1 119 ? -11.883 -3.689 6.957 1 96.62 119 PRO A O 1
ATOM 933 N N . TRP A 1 120 ? -10.25 -4.883 5.895 1 95.12 120 TRP A N 1
ATOM 934 C CA . TRP A 1 120 ? -11.102 -6.059 5.789 1 95.12 120 TRP A CA 1
ATOM 935 C C . TRP A 1 120 ? -11.242 -6.754 7.137 1 95.12 120 TRP A C 1
ATOM 937 O O . TRP A 1 120 ? -10.312 -6.746 7.949 1 95.12 120 TRP A O 1
ATOM 947 N N . GLY A 1 121 ? -12.453 -7.117 7.492 1 82.5 121 GLY A N 1
ATOM 948 C CA . GLY A 1 121 ? -12.703 -7.816 8.742 1 82.5 121 GLY A CA 1
ATOM 949 C C . GLY A 1 121 ? -12.586 -9.328 8.617 1 82.5 121 GLY A C 1
ATOM 950 O O . GLY A 1 121 ? -12.352 -9.844 7.52 1 82.5 121 GLY A O 1
ATOM 951 N N . ALA A 1 122 ? -12.586 -9.781 9.875 1 63.84 122 ALA A N 1
ATOM 952 C CA . ALA A 1 122 ? -12.562 -11.242 9.945 1 63.84 122 ALA A CA 1
ATOM 953 C C . ALA A 1 122 ? -13.625 -11.852 9.039 1 63.84 122 ALA A C 1
ATOM 955 O O . ALA A 1 122 ? -13.43 -12.938 8.477 1 63.84 122 ALA A O 1
ATOM 956 N N . THR A 1 123 ? -14.719 -11.18 9.039 1 57.28 123 THR A N 1
ATOM 957 C CA . THR A 1 123 ? -15.812 -11.734 8.25 1 57.28 123 THR A CA 1
ATOM 958 C C . THR A 1 123 ? -15.672 -11.344 6.781 1 57.28 123 THR A C 1
ATOM 960 O O . THR A 1 123 ? -16.438 -11.805 5.934 1 57.28 123 THR A O 1
ATOM 963 N N . ASP A 1 124 ? -14.805 -10.367 6.652 1 59.38 124 ASP A N 1
ATOM 964 C CA . ASP A 1 124 ? -14.625 -9.914 5.273 1 59.38 124 ASP A CA 1
ATOM 965 C C . ASP A 1 124 ? -13.641 -10.812 4.527 1 59.38 124 ASP A C 1
ATOM 967 O O . ASP A 1 124 ? -12.672 -11.305 5.105 1 59.38 124 ASP A O 1
ATOM 971 N N . PRO A 1 125 ? -14.242 -11.445 3.574 1 45.06 125 PRO A N 1
ATOM 972 C CA . PRO A 1 125 ? -13.305 -12.328 2.887 1 45.06 125 PRO A CA 1
ATOM 973 C C . PRO A 1 125 ? -11.938 -11.68 2.67 1 45.06 125 PRO A C 1
ATOM 975 O O . PRO A 1 125 ? -11.844 -10.461 2.504 1 45.06 125 PRO A O 1
ATOM 978 N N . ILE A 1 126 ? -10.977 -12.094 3.219 1 40.97 126 ILE A N 1
ATOM 979 C CA . ILE A 1 126 ? -9.82 -11.758 2.4 1 40.97 126 ILE A CA 1
ATOM 980 C C . ILE A 1 126 ? -10.125 -12.016 0.929 1 40.97 126 ILE A C 1
ATOM 982 O O . ILE A 1 126 ? -10.836 -12.969 0.599 1 40.97 126 ILE A O 1
ATOM 986 N N . MET B 1 1 ? -4.188 -4.594 -20.391 1 68.06 1 MET B N 1
ATOM 987 C CA . MET B 1 1 ? -3.322 -4.324 -19.25 1 68.06 1 MET B CA 1
ATOM 988 C C . MET B 1 1 ? -3.043 -5.598 -18.469 1 68.06 1 MET B C 1
ATOM 990 O O . MET B 1 1 ? -3.916 -6.461 -18.344 1 68.06 1 MET B O 1
ATOM 994 N N . ALA B 1 2 ? -1.785 -5.91 -18.219 1 82.19 2 ALA B N 1
ATOM 995 C CA . ALA B 1 2 ? -1.453 -7.168 -17.562 1 82.19 2 ALA B CA 1
ATOM 996 C C . ALA B 1 2 ? -1.685 -7.062 -16.047 1 82.19 2 ALA B C 1
ATOM 998 O O . ALA B 1 2 ? -1.349 -6.051 -15.43 1 82.19 2 ALA B O 1
ATOM 999 N N . VAL B 1 3 ? -2.373 -8.133 -15.578 1 92.75 3 VAL B N 1
ATOM 1000 C CA . VAL B 1 3 ? -2.637 -8.148 -14.148 1 92.75 3 VAL B CA 1
ATOM 1001 C C . VAL B 1 3 ? -1.853 -9.281 -13.484 1 92.75 3 VAL B C 1
ATOM 1003 O O . VAL B 1 3 ? -1.978 -9.516 -12.281 1 92.75 3 VAL B O 1
ATOM 1006 N N . ASP B 1 4 ? -1.085 -10.062 -14.266 1 93.62 4 ASP B N 1
ATOM 1007 C CA . ASP B 1 4 ? -0.286 -11.164 -13.742 1 93.62 4 ASP B CA 1
ATOM 1008 C C . ASP B 1 4 ? 1.184 -11.008 -14.125 1 93.62 4 ASP B C 1
ATOM 1010 O O . ASP B 1 4 ? 1.498 -10.531 -15.219 1 93.62 4 ASP B O 1
ATOM 1014 N N . PRO B 1 5 ? 2.037 -11.492 -13.305 1 94.56 5 PRO B N 1
ATOM 1015 C CA . PRO B 1 5 ? 3.451 -11.438 -13.695 1 94.56 5 PRO B CA 1
ATOM 1016 C C . PRO B 1 5 ? 3.793 -12.422 -14.812 1 94.56 5 PRO B C 1
ATOM 1018 O O . PRO B 1 5 ? 3.119 -13.445 -14.969 1 94.56 5 PRO B O 1
ATOM 1021 N N . THR B 1 6 ? 4.898 -12.047 -15.555 1 92.56 6 THR B N 1
ATOM 1022 C CA . THR B 1 6 ? 5.395 -12.93 -16.609 1 92.56 6 THR B CA 1
ATOM 1023 C C . THR B 1 6 ? 6.555 -13.773 -16.094 1 92.56 6 THR B C 1
ATOM 1025 O O . THR B 1 6 ? 7.105 -13.5 -15.023 1 92.56 6 THR B O 1
ATOM 1028 N N . GLY B 1 7 ? 6.867 -14.75 -16.906 1 91.56 7 GLY B N 1
ATOM 1029 C CA . GLY B 1 7 ? 8.023 -15.562 -16.562 1 91.56 7 GLY B CA 1
ATOM 1030 C C . GLY B 1 7 ? 9.305 -14.758 -16.453 1 91.56 7 GLY B C 1
ATOM 1031 O O . GLY B 1 7 ? 10.117 -15 -15.555 1 91.56 7 GLY B O 1
ATOM 1032 N N . LYS B 1 8 ? 9.562 -13.859 -17.391 1 93.06 8 LYS B N 1
ATOM 1033 C CA . LYS B 1 8 ? 10.758 -13.016 -17.344 1 93.06 8 LYS B CA 1
ATOM 1034 C C . LYS B 1 8 ? 10.789 -12.172 -16.078 1 93.06 8 LYS B C 1
ATOM 1036 O O . LYS B 1 8 ? 11.844 -12.008 -15.469 1 93.06 8 LYS B O 1
ATOM 1041 N N . ASP B 1 9 ? 9.664 -11.578 -15.672 1 93.44 9 ASP B N 1
ATOM 1042 C CA . ASP B 1 9 ? 9.578 -10.781 -14.453 1 93.44 9 ASP B CA 1
ATOM 1043 C C . ASP B 1 9 ? 9.992 -11.602 -13.234 1 93.44 9 ASP B C 1
ATOM 1045 O O . ASP B 1 9 ? 10.734 -11.117 -12.375 1 93.44 9 ASP B O 1
ATOM 1049 N N . LEU B 1 10 ? 9.461 -12.789 -13.203 1 94.31 10 LEU B N 1
ATOM 1050 C CA . LEU B 1 10 ? 9.758 -13.664 -12.07 1 94.31 10 LEU B CA 1
ATOM 1051 C C . LEU B 1 10 ? 11.234 -14.047 -12.055 1 94.31 10 LEU B C 1
ATOM 1053 O O . LEU B 1 10 ? 11.852 -14.086 -10.984 1 94.31 10 LEU B O 1
ATOM 1057 N N . ALA B 1 11 ? 11.781 -14.328 -13.188 1 94.06 11 ALA B N 1
ATOM 1058 C CA . ALA B 1 11 ? 13.203 -14.656 -13.273 1 94.06 11 ALA B CA 1
ATOM 1059 C C . ALA B 1 11 ? 14.07 -13.5 -12.773 1 94.06 11 ALA B C 1
ATOM 1061 O O . ALA B 1 11 ? 15.008 -13.711 -12 1 94.06 11 ALA B O 1
ATOM 1062 N N . ASP B 1 12 ? 13.797 -12.297 -13.242 1 94.44 12 ASP B N 1
ATOM 1063 C CA . ASP B 1 12 ? 14.523 -11.109 -12.805 1 94.44 12 ASP B CA 1
ATOM 1064 C C . ASP B 1 12 ? 14.375 -10.906 -11.297 1 94.44 12 ASP B C 1
ATOM 1066 O O . ASP B 1 12 ? 15.336 -10.516 -10.625 1 94.44 12 ASP B O 1
ATOM 1070 N N . PHE B 1 13 ? 13.234 -11.164 -10.805 1 95.56 13 PHE B N 1
ATOM 1071 C CA . PHE B 1 13 ? 12.93 -11.055 -9.383 1 95.56 13 PHE B CA 1
ATOM 1072 C C . PHE B 1 13 ? 13.789 -12.023 -8.57 1 95.56 13 PHE B C 1
ATOM 1074 O O . PHE B 1 13 ? 14.328 -11.648 -7.523 1 95.56 13 PHE B O 1
ATOM 1081 N N . LEU B 1 14 ? 13.977 -13.164 -9.062 1 93.62 14 LEU B N 1
ATOM 1082 C CA . LEU B 1 14 ? 14.734 -14.203 -8.367 1 93.62 14 LEU B CA 1
ATOM 1083 C C . LEU B 1 14 ? 16.234 -13.945 -8.484 1 93.62 14 LEU B C 1
ATOM 1085 O O . LEU B 1 14 ? 17.031 -14.531 -7.742 1 93.62 14 LEU B O 1
ATOM 1089 N N . ALA B 1 15 ? 16.578 -13.07 -9.422 1 90.56 15 ALA B N 1
ATOM 1090 C CA . ALA B 1 15 ? 17.984 -12.719 -9.578 1 90.56 15 ALA B CA 1
ATOM 1091 C C . ALA B 1 15 ? 18.5 -11.992 -8.344 1 90.56 15 ALA B C 1
ATOM 1093 O O . ALA B 1 15 ? 19.703 -11.992 -8.07 1 90.56 15 ALA B O 1
ATOM 1094 N N . GLY B 1 16 ? 17.547 -11.406 -7.672 1 86 16 GLY B N 1
ATOM 1095 C CA . GLY B 1 16 ? 17.922 -10.922 -6.352 1 86 16 GLY B CA 1
ATOM 1096 C C . GLY B 1 16 ? 18.172 -12.039 -5.355 1 86 16 GLY B C 1
ATOM 1097 O O . GLY B 1 16 ? 18.484 -13.164 -5.742 1 86 16 GLY B O 1
ATOM 1098 N N . ASP B 1 17 ? 18.219 -11.828 -4.051 1 91.62 17 ASP B N 1
ATOM 1099 C CA . ASP B 1 17 ? 18.422 -12.859 -3.031 1 91.62 17 ASP B CA 1
ATOM 1100 C C . ASP B 1 17 ? 17.156 -13.719 -2.881 1 91.62 17 ASP B C 1
ATOM 1102 O O . ASP B 1 17 ? 16.203 -13.32 -2.211 1 91.62 17 ASP B O 1
ATOM 1106 N N . PRO B 1 18 ? 17.219 -14.906 -3.445 1 93.5 18 PRO B N 1
ATOM 1107 C CA . PRO B 1 18 ? 16.016 -15.734 -3.479 1 93.5 18 PRO B CA 1
ATOM 1108 C C . PRO B 1 18 ? 15.6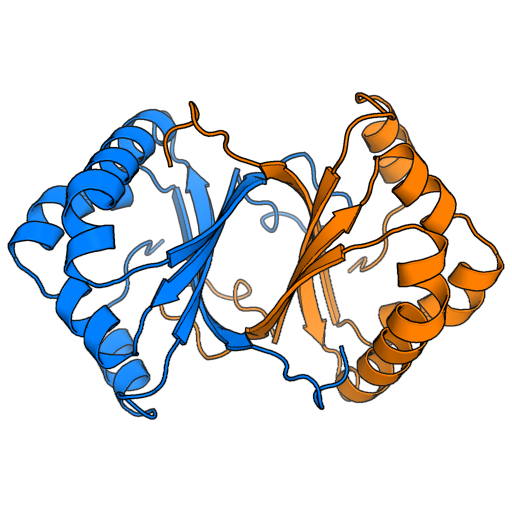02 -16.234 -2.096 1 93.5 18 PRO B C 1
ATOM 1110 O O . PRO B 1 18 ? 14.469 -16.688 -1.909 1 93.5 18 PRO B O 1
ATOM 1113 N N . ASP B 1 19 ? 16.422 -16.141 -1.127 1 95.5 19 ASP B N 1
ATOM 1114 C CA . ASP B 1 19 ? 16.141 -16.766 0.158 1 95.5 19 ASP B CA 1
ATOM 1115 C C . ASP B 1 19 ? 15.703 -15.734 1.192 1 95.5 19 ASP B C 1
ATOM 1117 O O . ASP B 1 19 ? 15.328 -16.094 2.312 1 95.5 19 ASP B O 1
ATOM 1121 N N . SER B 1 20 ? 15.609 -14.5 0.876 1 94.88 20 SER B N 1
ATOM 1122 C CA . SER B 1 20 ? 15.195 -13.453 1.806 1 94.88 20 SER B CA 1
ATOM 1123 C C . SER B 1 20 ? 13.68 -13.258 1.77 1 94.88 20 SER B C 1
ATOM 1125 O O . SER B 1 20 ? 13.055 -13.383 0.713 1 94.88 20 SER B O 1
ATOM 1127 N N . PRO B 1 21 ? 13.156 -12.977 2.994 1 97 21 PRO B N 1
ATOM 1128 C CA . PRO B 1 21 ? 11.727 -12.625 3.01 1 97 21 PRO B CA 1
ATOM 1129 C C . PRO B 1 21 ? 11.391 -11.469 2.072 1 97 21 PRO B C 1
ATOM 1131 O O . PRO B 1 21 ? 12.258 -10.641 1.778 1 97 21 PRO B O 1
ATOM 1134 N N . VAL B 1 22 ? 10.203 -11.516 1.569 1 97.56 22 VAL B N 1
ATOM 1135 C CA . VAL B 1 22 ? 9.758 -10.43 0.702 1 97.56 22 VAL B CA 1
ATOM 1136 C C . VAL B 1 22 ? 8.344 -10.008 1.093 1 97.56 22 VAL B C 1
ATOM 1138 O O . VAL B 1 22 ? 7.504 -10.852 1.425 1 97.56 22 VAL B O 1
ATOM 1141 N N . VAL B 1 23 ? 8.109 -8.711 1.102 1 98.56 23 VAL B N 1
ATOM 1142 C CA . VAL B 1 23 ? 6.789 -8.125 1.308 1 98.56 23 VAL B CA 1
ATOM 1143 C C . VAL B 1 23 ? 6.262 -7.555 -0.008 1 98.56 23 VAL B C 1
ATOM 1145 O O . VAL B 1 23 ? 6.945 -6.766 -0.663 1 98.56 23 VAL B O 1
ATOM 1148 N N . MET B 1 24 ? 5.07 -7.98 -0.419 1 98.81 24 MET B N 1
ATOM 1149 C CA . MET B 1 24 ? 4.477 -7.555 -1.683 1 98.81 24 MET B CA 1
ATOM 1150 C C . MET B 1 24 ? 3.404 -6.496 -1.451 1 98.81 24 MET B C 1
ATOM 1152 O O . MET B 1 24 ? 2.512 -6.68 -0.621 1 98.81 24 MET B O 1
ATOM 1156 N N . LEU B 1 25 ? 3.566 -5.422 -2.115 1 98.94 25 LEU B N 1
ATOM 1157 C CA . LEU B 1 25 ? 2.479 -4.469 -2.299 1 98.94 25 LEU B CA 1
ATOM 1158 C C . LEU B 1 25 ? 1.543 -4.918 -3.416 1 98.94 25 LEU B C 1
ATOM 1160 O O . LEU B 1 25 ? 1.983 -5.148 -4.543 1 98.94 25 LEU B O 1
ATOM 1164 N N . ASN B 1 26 ? 0.279 -5.043 -3.105 1 98.75 26 ASN B N 1
ATOM 1165 C CA . ASN B 1 26 ? -0.775 -5.293 -4.082 1 98.75 26 ASN B CA 1
ATOM 1166 C C . ASN B 1 26 ? -1.754 -4.125 -4.164 1 98.75 26 ASN B C 1
ATOM 1168 O O . ASN B 1 26 ? -2.393 -3.775 -3.17 1 98.75 26 ASN B O 1
ATOM 1172 N N . LEU B 1 27 ? -1.811 -3.535 -5.281 1 98.75 27 LEU B N 1
ATOM 1173 C CA . LEU B 1 27 ? -2.828 -2.535 -5.59 1 98.75 27 LEU B CA 1
ATOM 1174 C C . LEU B 1 27 ? -3.805 -3.059 -6.637 1 98.75 27 LEU B C 1
ATOM 1176 O O . LEU B 1 27 ? -3.391 -3.5 -7.711 1 98.75 27 LEU B O 1
ATOM 1180 N N . LEU B 1 28 ? -5.121 -2.934 -6.305 1 98.38 28 LEU B N 1
ATOM 1181 C CA . LEU B 1 28 ? -6.098 -3.598 -7.16 1 98.38 28 LEU B CA 1
ATOM 1182 C C . LEU B 1 28 ? -7.164 -2.615 -7.637 1 98.38 28 LEU B C 1
ATOM 1184 O O . LEU B 1 28 ? -7.656 -1.802 -6.852 1 98.38 28 LEU B O 1
ATOM 1188 N N . ARG B 1 29 ? -7.461 -2.684 -8.867 1 97.81 29 ARG B N 1
ATOM 1189 C CA . ARG B 1 29 ? -8.688 -2.139 -9.438 1 97.81 29 ARG B CA 1
ATOM 1190 C C . ARG B 1 29 ? -9.555 -3.244 -10.047 1 97.81 29 ARG B C 1
ATOM 1192 O O . ARG B 1 29 ? -9.102 -3.979 -10.922 1 97.81 29 ARG B O 1
ATOM 1199 N N . PHE B 1 30 ? -10.758 -3.305 -9.578 1 98.12 30 PHE B N 1
ATOM 1200 C CA . PHE B 1 30 ? -11.633 -4.402 -9.984 1 98.12 30 PHE B CA 1
ATOM 1201 C C . PHE B 1 30 ? -12.305 -4.098 -11.312 1 98.12 30 PHE B C 1
ATOM 1203 O O . PHE B 1 30 ? -12.633 -2.943 -11.602 1 98.12 30 PHE B O 1
ATOM 1210 N N . ALA B 1 31 ? -12.492 -5.188 -12.086 1 97.25 31 ALA B N 1
ATOM 1211 C CA . ALA B 1 31 ? -13.367 -5.129 -13.258 1 97.25 31 ALA B CA 1
ATOM 1212 C C . ALA B 1 31 ? -14.836 -5.156 -12.836 1 97.25 31 ALA B C 1
ATOM 1214 O O . ALA B 1 31 ? -15.148 -5.391 -11.672 1 97.25 31 ALA B O 1
ATOM 1215 N N . ASP B 1 32 ? -15.711 -4.816 -13.789 1 95.75 32 ASP B N 1
ATOM 1216 C CA . ASP B 1 32 ? -17.141 -4.961 -13.492 1 95.75 32 ASP B CA 1
ATOM 1217 C C . ASP B 1 32 ? -17.453 -6.371 -13 1 95.75 32 ASP B C 1
ATOM 1219 O O . ASP B 1 32 ? -17.125 -7.355 -13.672 1 95.75 32 ASP B O 1
ATOM 1223 N N . GLY B 1 33 ? -18.031 -6.438 -11.812 1 93.38 33 GLY B N 1
ATOM 1224 C CA . GLY B 1 33 ? -18.359 -7.727 -11.227 1 93.38 33 GLY B CA 1
ATOM 1225 C C . GLY B 1 33 ? -17.156 -8.469 -10.703 1 93.38 33 GLY B C 1
ATOM 1226 O O . GLY B 1 33 ? -17.25 -9.617 -10.273 1 93.38 33 GLY B O 1
ATOM 1227 N N . GLY B 1 34 ? -16 -7.816 -10.75 1 97.06 34 GLY B N 1
ATOM 1228 C CA . GLY B 1 34 ? -14.75 -8.469 -10.414 1 97.06 34 GLY B CA 1
ATOM 1229 C C . GLY B 1 34 ? -14.609 -8.75 -8.93 1 97.06 34 GLY B C 1
ATOM 1230 O O . GLY B 1 34 ? -13.914 -9.695 -8.539 1 97.06 34 GLY B O 1
ATOM 1231 N N . ARG B 1 35 ? -15.289 -7.996 -8.102 1 96.25 35 ARG B N 1
ATOM 1232 C CA . ARG B 1 35 ? -15.203 -8.164 -6.656 1 96.25 35 ARG B CA 1
ATOM 1233 C C . ARG B 1 35 ? -15.625 -9.562 -6.238 1 96.25 35 ARG B C 1
ATOM 1235 O O . ARG B 1 35 ? -14.969 -10.188 -5.398 1 96.25 35 ARG B O 1
ATOM 1242 N N . ASP B 1 36 ? -16.625 -10.023 -6.805 1 95.38 36 ASP B N 1
ATOM 1243 C CA . ASP B 1 36 ? -17.125 -11.359 -6.469 1 95.38 36 ASP B CA 1
ATOM 1244 C C . ASP B 1 36 ? -16.078 -12.422 -6.812 1 95.38 36 ASP B C 1
ATOM 1246 O O . ASP B 1 36 ? -15.82 -13.328 -6.008 1 95.38 36 ASP B O 1
ATOM 1250 N N . SER B 1 37 ? -15.586 -12.289 -8.039 1 96.31 37 SER B N 1
ATOM 1251 C CA . SER B 1 37 ? -14.555 -13.234 -8.461 1 96.31 37 SER B CA 1
ATOM 1252 C C . SER B 1 37 ? -13.336 -13.172 -7.543 1 96.31 37 SER B C 1
ATOM 1254 O O . SER B 1 37 ? -12.781 -14.203 -7.168 1 96.31 37 SER B O 1
ATOM 1256 N N . TYR B 1 38 ? -12.953 -12 -7.133 1 97.5 38 TYR B N 1
ATOM 1257 C CA . TYR B 1 38 ? -11.797 -11.844 -6.254 1 97.5 38 TYR B CA 1
ATOM 1258 C C . TYR B 1 38 ? -12.07 -12.438 -4.879 1 97.5 38 TYR B C 1
ATOM 1260 O O . TYR B 1 38 ? -11.18 -13.008 -4.25 1 97.5 38 TYR B O 1
ATOM 1268 N N . THR B 1 39 ? -13.281 -12.25 -4.449 1 95.81 39 THR B N 1
ATOM 1269 C CA . THR B 1 39 ? -13.656 -12.805 -3.152 1 95.81 39 THR B CA 1
ATOM 1270 C C . THR B 1 39 ? -13.523 -14.328 -3.158 1 95.81 39 THR B C 1
ATOM 1272 O O . THR B 1 39 ? -13.023 -14.914 -2.195 1 95.81 39 THR B O 1
ATOM 1275 N N . ARG B 1 40 ? -13.938 -14.938 -4.238 1 95.75 40 ARG B N 1
ATOM 1276 C CA . ARG B 1 40 ? -13.781 -16.391 -4.367 1 95.75 40 ARG B CA 1
ATOM 1277 C C . ARG B 1 40 ? -12.312 -16.781 -4.387 1 95.75 40 ARG B C 1
ATOM 1279 O O . ARG B 1 40 ? -11.906 -17.734 -3.725 1 95.75 40 ARG B O 1
ATOM 1286 N N . TYR B 1 41 ? -11.594 -16.031 -5.098 1 97.31 41 TYR B N 1
ATOM 1287 C CA . TYR B 1 41 ? -10.156 -16.266 -5.156 1 97.31 41 TYR B CA 1
ATOM 1288 C C . TYR B 1 41 ? -9.523 -16.125 -3.779 1 97.31 41 TYR B C 1
ATOM 1290 O O . TYR B 1 41 ? -8.75 -16.984 -3.35 1 97.31 41 TYR B O 1
ATOM 1298 N N . ALA B 1 42 ? -9.844 -15.062 -3.133 1 96.56 42 ALA B N 1
ATOM 1299 C CA . ALA B 1 42 ? -9.258 -14.766 -1.829 1 96.56 42 ALA B CA 1
ATOM 1300 C C . ALA B 1 42 ? -9.578 -15.859 -0.816 1 96.56 42 ALA B C 1
ATOM 1302 O O . ALA B 1 42 ? -8.734 -16.219 0.003 1 96.56 42 ALA B O 1
ATOM 1303 N N . ARG B 1 43 ? -10.734 -16.344 -0.89 1 95.25 43 ARG B N 1
ATOM 1304 C CA . ARG B 1 43 ? -11.125 -17.422 0.013 1 95.25 43 ARG B CA 1
ATOM 1305 C C . ARG B 1 43 ? -10.305 -18.672 -0.242 1 95.25 43 ARG B C 1
ATOM 1307 O O . ARG B 1 43 ? -9.766 -19.266 0.692 1 95.25 43 ARG B O 1
ATOM 1314 N N . ALA B 1 44 ? -10.258 -19.062 -1.469 1 95.75 44 ALA B N 1
ATOM 1315 C CA . ALA B 1 44 ? -9.461 -20.234 -1.82 1 95.75 44 ALA B CA 1
ATOM 1316 C C . ALA B 1 44 ? -8.008 -20.047 -1.418 1 95.75 44 ALA B C 1
ATOM 1318 O O . ALA B 1 44 ? -7.379 -20.984 -0.889 1 95.75 44 ALA B O 1
ATOM 1319 N N . PHE B 1 45 ? -7.484 -18.875 -1.633 1 97.19 45 PHE B N 1
ATOM 1320 C CA . PHE B 1 45 ? -6.109 -18.547 -1.282 1 97.19 45 PHE B CA 1
ATOM 1321 C C . PHE B 1 45 ? -5.879 -18.703 0.217 1 97.19 45 PHE B C 1
ATOM 1323 O O . PHE B 1 45 ? -4.934 -19.375 0.641 1 97.19 45 PHE B O 1
ATOM 1330 N N . GLN B 1 46 ? -6.723 -18.078 0.983 1 95.62 46 GLN B N 1
ATOM 1331 C CA . GLN B 1 46 ? -6.582 -18.062 2.436 1 95.62 46 GLN B CA 1
ATOM 1332 C C . GLN B 1 46 ? -6.695 -19.484 3.01 1 95.62 46 GLN B C 1
ATOM 1334 O O . GLN B 1 46 ? -5.988 -19.828 3.959 1 95.62 46 GLN B O 1
ATOM 1339 N N . GLU B 1 47 ? -7.574 -20.234 2.467 1 95.75 47 GLU B N 1
ATOM 1340 C CA . GLU B 1 47 ? -7.863 -21.562 3.02 1 95.75 47 GLU B CA 1
ATOM 1341 C C . GLU B 1 47 ? -6.77 -22.562 2.654 1 95.75 47 GLU B C 1
ATOM 1343 O O . GLU B 1 47 ? -6.426 -23.438 3.457 1 95.75 47 GLU B O 1
ATOM 1348 N N . THR B 1 48 ? -6.199 -22.406 1.492 1 97.31 48 THR B N 1
ATOM 1349 C CA . THR B 1 48 ? -5.363 -23.5 1.004 1 97.31 48 THR B CA 1
ATOM 1350 C C . THR B 1 48 ? -3.914 -23.047 0.856 1 97.31 48 THR B C 1
ATOM 1352 O O . THR B 1 48 ? -2.996 -23.719 1.317 1 97.31 48 THR B O 1
ATOM 1355 N N . PHE B 1 49 ? -3.67 -21.906 0.3 1 98 49 PHE B N 1
ATOM 1356 C CA . PHE B 1 49 ? -2.328 -21.609 -0.191 1 98 49 PHE B CA 1
ATOM 1357 C C . PHE B 1 49 ? -1.554 -20.781 0.82 1 98 49 PHE B C 1
ATOM 1359 O O . PHE B 1 49 ? -0.345 -20.953 0.983 1 98 49 PHE B O 1
ATOM 1366 N N . ALA B 1 50 ? -2.291 -19.859 1.511 1 97.56 50 ALA B N 1
ATOM 1367 C CA . ALA B 1 50 ? -1.601 -19.047 2.504 1 97.56 50 ALA B CA 1
ATOM 1368 C C . ALA B 1 50 ? -0.933 -19.922 3.564 1 97.56 50 ALA B C 1
ATOM 1370 O O . ALA B 1 50 ? 0.264 -19.781 3.826 1 97.56 50 ALA B O 1
ATOM 1371 N N . PRO B 1 51 ? -1.673 -20.891 4.184 1 97.62 51 PRO B N 1
ATOM 1372 C CA . PRO B 1 51 ? -0.997 -21.75 5.156 1 97.62 51 PRO B CA 1
ATOM 1373 C C . PRO B 1 51 ? 0.057 -22.641 4.52 1 97.62 51 PRO B C 1
ATOM 1375 O O . PRO B 1 51 ? 1.106 -22.891 5.117 1 97.62 51 PRO B O 1
ATOM 1378 N N . ARG B 1 52 ? -0.146 -23.141 3.311 1 98.31 52 ARG B N 1
ATOM 1379 C CA . ARG B 1 52 ? 0.761 -24.062 2.633 1 98.31 52 ARG B CA 1
ATOM 1380 C C . ARG B 1 52 ? 2.117 -23.422 2.385 1 98.31 52 ARG B C 1
ATOM 1382 O O . ARG B 1 52 ? 3.156 -24.062 2.512 1 98.31 52 ARG B O 1
ATOM 1389 N N . TYR B 1 53 ? 2.084 -22.125 2.09 1 98.56 53 TYR B N 1
ATOM 1390 C CA . TYR B 1 53 ? 3.314 -21.453 1.682 1 98.56 53 TYR B CA 1
ATOM 1391 C C . TYR B 1 53 ? 3.799 -20.5 2.764 1 98.56 53 TYR B C 1
ATOM 1393 O O . TYR B 1 53 ? 4.785 -19.781 2.57 1 98.56 53 TYR B O 1
ATOM 1401 N N . GLY B 1 54 ? 3.113 -20.469 3.865 1 98.25 54 GLY B N 1
ATOM 1402 C CA . GLY B 1 54 ? 3.535 -19.625 4.977 1 98.25 54 GLY B CA 1
ATOM 1403 C C . GLY B 1 54 ? 3.361 -18.141 4.707 1 98.25 54 GLY B C 1
ATOM 1404 O O . GLY B 1 54 ? 4.215 -17.328 5.082 1 98.25 54 GLY B O 1
ATOM 1405 N N . VAL B 1 55 ? 2.299 -17.797 4.059 1 98.31 55 VAL B N 1
ATOM 1406 C CA . VAL B 1 55 ? 2.029 -16.406 3.672 1 98.31 55 VAL B CA 1
ATOM 1407 C C . VAL B 1 55 ? 1.356 -15.672 4.828 1 98.31 55 VAL B C 1
ATOM 1409 O O . VAL B 1 55 ? 0.473 -16.219 5.492 1 98.31 55 VAL B O 1
ATOM 1412 N N . GLU B 1 56 ? 1.749 -14.484 5.078 1 97.56 56 GLU B N 1
ATOM 1413 C CA . GLU B 1 56 ? 1.127 -13.602 6.066 1 97.56 56 GLU B CA 1
ATOM 1414 C C . GLU B 1 56 ? 0.525 -12.367 5.406 1 97.56 56 GLU B C 1
ATOM 1416 O O . GLU B 1 56 ? 1.227 -11.617 4.723 1 97.56 56 GLU B O 1
ATOM 1421 N N . VAL B 1 57 ? -0.725 -12.148 5.609 1 97.25 57 VAL B N 1
ATOM 1422 C CA . VAL B 1 57 ? -1.344 -10.891 5.203 1 97.25 57 VAL B CA 1
ATOM 1423 C C . VAL B 1 57 ? -1.119 -9.836 6.281 1 97.25 57 VAL B C 1
ATOM 1425 O O . VAL B 1 57 ? -1.772 -9.859 7.328 1 97.25 57 VAL B O 1
ATOM 1428 N N . VAL B 1 58 ? -0.273 -8.922 6 1 97.75 58 VAL B N 1
ATOM 1429 C CA . VAL B 1 58 ? 0.08 -7.867 6.938 1 97.75 58 VAL B CA 1
ATOM 1430 C C . VAL B 1 58 ? -1.062 -6.859 7.035 1 97.75 58 VAL B C 1
ATOM 1432 O O . VAL B 1 58 ? -1.396 -6.391 8.125 1 97.75 58 VAL B O 1
ATOM 1435 N N . TYR B 1 59 ? -1.631 -6.562 5.895 1 98.25 59 TYR B N 1
ATOM 1436 C CA . TYR B 1 59 ? -2.77 -5.656 5.828 1 98.25 59 TYR B CA 1
ATOM 1437 C C . TYR B 1 59 ? -3.588 -5.89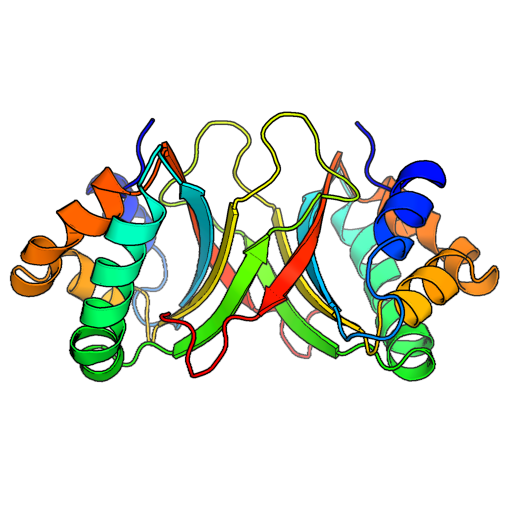5 4.566 1 98.25 59 TYR B C 1
ATOM 1439 O O . TYR B 1 59 ? -3.031 -6.18 3.502 1 98.25 59 TYR B O 1
ATOM 1447 N N . ALA B 1 60 ? -4.844 -5.734 4.676 1 98.38 60 ALA B N 1
ATOM 1448 C CA . ALA B 1 60 ? -5.766 -5.746 3.545 1 98.38 60 ALA B CA 1
ATOM 1449 C C . ALA B 1 60 ? -6.961 -4.832 3.801 1 98.38 60 ALA B C 1
ATOM 1451 O O . ALA B 1 60 ? -7.543 -4.852 4.887 1 98.38 60 ALA B O 1
ATOM 1452 N N . GLY B 1 61 ? -7.289 -4.047 2.797 1 97.75 61 GLY B N 1
ATOM 1453 C CA . GLY B 1 61 ? -8.43 -3.156 2.967 1 97.75 61 GLY B CA 1
ATOM 1454 C C . GLY B 1 61 ? -8.938 -2.58 1.658 1 97.75 61 GLY B C 1
ATOM 1455 O O . GLY B 1 61 ? -8.25 -2.652 0.635 1 97.75 61 GLY B O 1
ATOM 1456 N N . ASP B 1 62 ? -10.164 -2.047 1.69 1 97.69 62 ASP B N 1
ATOM 1457 C CA . ASP B 1 62 ? -10.766 -1.346 0.56 1 97.69 62 ASP B CA 1
ATOM 1458 C C . ASP B 1 62 ? -10.328 0.117 0.526 1 97.69 62 ASP B C 1
ATOM 1460 O O . ASP B 1 62 ? -10.25 0.771 1.568 1 97.69 62 ASP B O 1
ATOM 1464 N N . GLY B 1 63 ? -10.039 0.576 -0.733 1 97.88 63 GLY B N 1
ATOM 1465 C CA . GLY B 1 63 ? -9.781 1.999 -0.885 1 97.88 63 GLY B CA 1
ATOM 1466 C C . GLY B 1 63 ? -11.055 2.834 -0.888 1 97.88 63 GLY B C 1
ATOM 1467 O O . GLY B 1 63 ? -12.055 2.453 -1.498 1 97.88 63 GLY B O 1
ATOM 1468 N N . ASP B 1 64 ? -11.008 3.922 -0.136 1 96.75 64 ASP B N 1
ATOM 1469 C CA . ASP B 1 64 ? -12 4.988 -0.235 1 96.75 64 ASP B CA 1
ATOM 1470 C C . ASP B 1 64 ? -11.5 6.133 -1.109 1 96.75 64 ASP B C 1
ATOM 1472 O O . ASP B 1 64 ? -10.43 6.031 -1.719 1 96.75 64 ASP B O 1
ATOM 1476 N N . THR B 1 65 ? -12.289 7.215 -1.207 1 96.31 65 THR B N 1
ATOM 1477 C CA . THR B 1 65 ? -11.898 8.352 -2.031 1 96.31 65 THR B CA 1
ATOM 1478 C C . THR B 1 65 ? -10.547 8.906 -1.583 1 96.31 65 THR B C 1
ATOM 1480 O O . THR B 1 65 ? -10.375 9.273 -0.418 1 96.31 65 THR B O 1
ATOM 1483 N N . ALA B 1 66 ? -9.656 9.039 -2.529 1 97.81 66 ALA B N 1
ATOM 1484 C CA . ALA B 1 66 ? -8.305 9.5 -2.219 1 97.81 66 ALA B CA 1
ATOM 1485 C C . ALA B 1 66 ? -8.297 10.984 -1.859 1 97.81 66 ALA B C 1
ATOM 1487 O O . ALA B 1 66 ? -9.016 11.781 -2.467 1 97.81 66 ALA B O 1
ATOM 1488 N N . LEU B 1 67 ? -7.441 11.32 -0.928 1 97.69 67 LEU B N 1
ATOM 1489 C CA . LEU B 1 67 ? -7.207 12.719 -0.579 1 97.69 67 LEU B CA 1
ATOM 1490 C C . LEU B 1 67 ? -6.18 13.352 -1.513 1 97.69 67 LEU B C 1
ATOM 1492 O O . LEU B 1 67 ? -6.203 14.562 -1.739 1 97.69 67 LEU B O 1
ATOM 1496 N N . VAL B 1 68 ? -5.211 12.578 -1.912 1 97.75 68 VAL B N 1
ATOM 1497 C CA . VAL B 1 68 ? -4.203 12.945 -2.9 1 97.75 68 VAL B CA 1
ATOM 1498 C C . VAL B 1 68 ? -4.051 11.82 -3.926 1 97.75 68 VAL B C 1
ATOM 1500 O O . VAL B 1 68 ? -3.705 10.688 -3.57 1 97.75 68 VAL B O 1
ATOM 1503 N N . ALA B 1 69 ? -4.262 12.117 -5.188 1 96.75 69 ALA B N 1
ATOM 1504 C CA . ALA B 1 69 ? -4.078 11.172 -6.289 1 96.75 69 ALA B CA 1
ATOM 1505 C C . ALA B 1 69 ? -4.301 11.852 -7.637 1 96.75 69 ALA B C 1
ATOM 1507 O O . ALA B 1 69 ? -5.238 12.633 -7.797 1 96.75 69 ALA B O 1
ATOM 1508 N N . GLU B 1 70 ? -3.432 11.578 -8.547 1 94.06 70 GLU B N 1
ATOM 1509 C CA . GLU B 1 70 ? -3.752 11.945 -9.93 1 94.06 70 GLU B CA 1
ATOM 1510 C C . GLU B 1 70 ? -4.789 11 -10.523 1 94.06 70 GLU B C 1
ATOM 1512 O O . GLU B 1 70 ? -5.117 9.977 -9.93 1 94.06 70 GLU B O 1
ATOM 1517 N N . ASP B 1 71 ? -5.262 11.422 -11.672 1 90.38 71 ASP B N 1
ATOM 1518 C CA . ASP B 1 71 ? -6.188 10.531 -12.375 1 90.38 71 ASP B CA 1
ATOM 1519 C C . ASP B 1 71 ? -5.562 9.156 -12.594 1 90.38 71 ASP B C 1
ATOM 1521 O O . ASP B 1 71 ? -4.414 9.055 -13.031 1 90.38 71 ASP B O 1
ATOM 1525 N N . GLY B 1 72 ? -6.289 8.133 -12.172 1 90.06 72 GLY B N 1
ATOM 1526 C CA . GLY B 1 72 ? -5.812 6.777 -12.398 1 90.06 72 GLY B CA 1
ATOM 1527 C C . GLY B 1 72 ? -4.949 6.25 -11.266 1 90.06 72 GLY B C 1
ATOM 1528 O O . GLY B 1 72 ? -4.441 5.133 -11.336 1 90.06 72 GLY B O 1
ATOM 1529 N N . GLN B 1 73 ? -4.875 6.996 -10.164 1 95.31 73 GLN B N 1
ATOM 1530 C CA . GLN B 1 73 ? -3.949 6.574 -9.117 1 95.31 73 GLN B CA 1
ATOM 1531 C C . GLN B 1 73 ? -4.699 6.059 -7.895 1 95.31 73 GLN B C 1
ATOM 1533 O O . GLN B 1 73 ? -4.086 5.613 -6.922 1 95.31 73 GLN B O 1
ATOM 1538 N N . GLN B 1 74 ? -6.016 6.102 -7.961 1 96.31 74 GLN B N 1
ATOM 1539 C CA . GLN B 1 74 ? -6.801 5.547 -6.863 1 96.31 74 GLN B CA 1
ATOM 1540 C C . GLN B 1 74 ? -7.012 4.043 -7.047 1 96.31 74 GLN B C 1
ATOM 1542 O O . GLN B 1 74 ? -7.18 3.566 -8.172 1 96.31 74 GLN B O 1
ATOM 1547 N N . TRP B 1 75 ? -7.105 3.348 -5.957 1 98.19 75 TRP B N 1
ATOM 1548 C CA . TRP B 1 75 ? -7.211 1.894 -6.008 1 98.19 75 TRP B CA 1
ATOM 1549 C C . TRP B 1 75 ? -8.438 1.41 -5.23 1 98.19 75 TRP B C 1
ATOM 1551 O O . TRP B 1 75 ? -8.82 2.012 -4.227 1 98.19 75 TRP B O 1
ATOM 1561 N N . ASP B 1 76 ? -8.992 0.301 -5.727 1 98.25 76 ASP B N 1
ATOM 1562 C CA . ASP B 1 76 ? -10.164 -0.27 -5.066 1 98.25 76 ASP B CA 1
ATOM 1563 C C . ASP B 1 76 ? -9.766 -1.028 -3.803 1 98.25 76 ASP B C 1
ATOM 1565 O O . ASP B 1 76 ? -10.531 -1.079 -2.838 1 98.25 76 ASP B O 1
ATOM 1569 N N . ALA B 1 77 ? -8.609 -1.64 -3.811 1 98.44 77 ALA B N 1
ATOM 1570 C CA . ALA B 1 77 ? -8.117 -2.396 -2.662 1 98.44 77 ALA B CA 1
ATOM 1571 C C . ALA B 1 77 ? -6.59 -2.387 -2.609 1 98.44 77 ALA B C 1
ATOM 1573 O O . ALA B 1 77 ? -5.93 -2.164 -3.629 1 98.44 77 ALA B O 1
ATOM 1574 N N . VAL B 1 78 ? -6.117 -2.576 -1.456 1 98.81 78 VAL B N 1
ATOM 1575 C CA . VAL B 1 78 ? -4.684 -2.689 -1.207 1 98.81 78 VAL B CA 1
ATOM 1576 C C . VAL B 1 78 ? -4.414 -3.861 -0.267 1 98.81 78 VAL B C 1
ATOM 1578 O O . VAL B 1 78 ? -5.164 -4.086 0.687 1 98.81 78 VAL B O 1
ATOM 1581 N N . LEU B 1 79 ? -3.4 -4.594 -0.545 1 98.69 79 LEU B N 1
ATOM 1582 C CA . LEU B 1 79 ? -2.904 -5.633 0.354 1 98.69 79 LEU B CA 1
ATOM 1583 C C . LEU B 1 79 ? -1.395 -5.516 0.534 1 98.69 79 LEU B C 1
ATOM 1585 O O . LEU B 1 79 ? -0.672 -5.211 -0.419 1 98.69 79 LEU B O 1
ATOM 1589 N N . ILE B 1 80 ? -0.935 -5.688 1.731 1 98.81 80 ILE B N 1
ATOM 1590 C CA . ILE B 1 80 ? 0.46 -5.945 2.072 1 98.81 80 ILE B CA 1
ATOM 1591 C C . ILE B 1 80 ? 0.626 -7.395 2.518 1 98.81 80 ILE B C 1
ATOM 1593 O O . ILE B 1 80 ? 0.059 -7.809 3.531 1 98.81 80 ILE B O 1
ATOM 1597 N N . VAL B 1 81 ? 1.412 -8.133 1.738 1 98.75 81 VAL B N 1
ATOM 1598 C CA . VAL B 1 81 ? 1.495 -9.578 1.965 1 98.75 81 VAL B CA 1
ATOM 1599 C C . VAL B 1 81 ? 2.957 -9.992 2.115 1 98.75 81 VAL B C 1
ATOM 1601 O O . VAL B 1 81 ? 3.799 -9.625 1.29 1 98.75 81 VAL B O 1
ATOM 1604 N N . ARG B 1 82 ? 3.264 -10.758 3.135 1 98.69 82 ARG B N 1
ATOM 1605 C CA . ARG B 1 82 ? 4.625 -11.211 3.404 1 98.69 82 ARG B CA 1
ATOM 1606 C C . ARG B 1 82 ? 4.789 -12.688 3.068 1 98.69 82 ARG B C 1
ATOM 1608 O O . ARG B 1 82 ? 3.941 -13.508 3.422 1 98.69 82 ARG B O 1
ATOM 1615 N N . TYR B 1 83 ? 5.797 -12.977 2.381 1 98.56 83 TYR B N 1
ATOM 1616 C CA . TYR B 1 83 ? 6.219 -14.344 2.076 1 98.56 83 TYR B CA 1
ATOM 1617 C C . TYR B 1 83 ? 7.539 -14.672 2.76 1 98.56 83 TYR B C 1
ATOM 1619 O O . TYR B 1 83 ? 8.398 -13.797 2.924 1 98.56 83 TYR B O 1
ATOM 1627 N N . PRO B 1 84 ? 7.703 -15.922 3.074 1 98.38 84 PRO B N 1
ATOM 1628 C CA . PRO B 1 84 ? 8.945 -16.312 3.75 1 98.38 84 PRO B CA 1
ATOM 1629 C C . PRO B 1 84 ? 10.188 -16 2.92 1 98.38 84 PRO B C 1
ATOM 1631 O O . PRO B 1 84 ? 11.266 -15.766 3.475 1 98.38 84 PRO B O 1
ATOM 1634 N N . SER B 1 85 ? 10.078 -16.109 1.634 1 97.75 85 SER B N 1
ATOM 1635 C CA . SER B 1 85 ? 11.188 -15.789 0.741 1 97.75 85 SER B CA 1
ATOM 1636 C C . SER B 1 85 ? 10.695 -15.555 -0.684 1 97.75 85 SER B C 1
ATOM 1638 O O . SER B 1 85 ? 9.57 -15.914 -1.027 1 97.75 85 SER B O 1
ATOM 1640 N N . ARG B 1 86 ? 11.617 -14.977 -1.536 1 97.38 86 ARG B N 1
ATOM 1641 C CA . ARG B 1 86 ? 11.328 -14.82 -2.957 1 97.38 86 ARG B CA 1
ATOM 1642 C C . ARG B 1 86 ? 11.117 -16.172 -3.625 1 97.38 86 ARG B C 1
ATOM 1644 O O . ARG B 1 86 ? 10.258 -16.328 -4.492 1 97.38 86 ARG B O 1
ATOM 1651 N N . ARG B 1 87 ? 11.883 -17.109 -3.176 1 97.5 87 ARG B N 1
ATOM 1652 C CA . ARG B 1 87 ? 11.789 -18.469 -3.723 1 97.5 87 ARG B CA 1
ATOM 1653 C C . ARG B 1 87 ? 10.414 -19.078 -3.443 1 97.5 87 ARG B C 1
ATOM 1655 O O . ARG B 1 87 ? 9.828 -19.719 -4.316 1 97.5 87 ARG B O 1
ATOM 1662 N N . VAL B 1 88 ? 9.969 -18.922 -2.234 1 98.12 88 VAL B N 1
ATOM 1663 C CA . VAL B 1 88 ? 8.664 -19.453 -1.864 1 98.12 88 VAL B CA 1
ATOM 1664 C C . VAL B 1 88 ? 7.578 -18.797 -2.705 1 98.12 88 VAL B C 1
ATOM 1666 O O . VAL B 1 88 ? 6.664 -19.469 -3.188 1 98.12 88 VAL B O 1
ATOM 1669 N N . PHE B 1 89 ? 7.656 -17.531 -2.914 1 98.25 89 PHE B N 1
ATOM 1670 C CA . PHE B 1 89 ? 6.703 -16.828 -3.777 1 98.25 89 PHE B CA 1
ATOM 1671 C C . PHE B 1 89 ? 6.719 -17.422 -5.184 1 98.25 89 PHE B C 1
ATOM 1673 O O . PHE B 1 89 ? 5.672 -17.766 -5.73 1 98.25 89 PHE B O 1
ATOM 1680 N N . SER B 1 90 ? 7.855 -17.547 -5.68 1 96.94 90 SER B N 1
ATOM 1681 C CA . SER B 1 90 ? 8 -18.047 -7.043 1 96.94 90 SER B CA 1
ATOM 1682 C C . SER B 1 90 ? 7.461 -19.469 -7.16 1 96.94 90 SER B C 1
ATOM 1684 O O . SER B 1 90 ? 6.812 -19.812 -8.148 1 96.94 90 SER B O 1
ATOM 1686 N N . ARG B 1 91 ? 7.711 -20.266 -6.164 1 96.88 91 ARG B N 1
ATOM 1687 C CA . ARG B 1 91 ? 7.195 -21.625 -6.156 1 96.88 91 ARG B CA 1
ATOM 1688 C C . ARG B 1 91 ? 5.672 -21.641 -6.133 1 96.88 91 ARG B C 1
ATOM 1690 O O . ARG B 1 91 ? 5.039 -22.453 -6.805 1 96.88 91 ARG B O 1
ATOM 1697 N N . MET B 1 92 ? 5.125 -20.781 -5.387 1 98.12 92 MET B N 1
ATOM 1698 C CA . MET B 1 92 ? 3.67 -20.703 -5.316 1 98.12 92 MET B CA 1
ATOM 1699 C C . MET B 1 92 ? 3.074 -20.328 -6.668 1 98.12 92 MET B C 1
ATOM 1701 O O . MET B 1 92 ? 2.131 -20.969 -7.133 1 98.12 92 MET B O 1
ATOM 1705 N N . VAL B 1 93 ? 3.627 -19.344 -7.305 1 96.75 93 VAL B N 1
ATOM 1706 C CA . VAL B 1 93 ? 3.111 -18.844 -8.578 1 96.75 93 VAL B CA 1
ATOM 1707 C C . VAL B 1 93 ? 3.205 -19.953 -9.633 1 96.75 93 VAL B C 1
ATOM 1709 O O . VAL B 1 93 ? 2.361 -20.031 -10.531 1 96.75 93 VAL B O 1
ATOM 1712 N N . ALA B 1 94 ? 4.137 -20.828 -9.453 1 95.56 94 ALA B N 1
ATOM 1713 C CA . ALA B 1 94 ? 4.355 -21.906 -10.422 1 95.56 94 ALA B CA 1
ATOM 1714 C C . ALA B 1 94 ? 3.557 -23.141 -10.047 1 95.56 94 ALA B C 1
ATOM 1716 O O . ALA B 1 94 ? 3.506 -24.109 -10.812 1 95.56 94 ALA B O 1
ATOM 1717 N N . ASP B 1 95 ? 3.02 -23.219 -8.906 1 97.38 95 ASP B N 1
ATOM 1718 C CA . ASP B 1 95 ? 2.275 -24.375 -8.414 1 97.38 95 ASP B CA 1
ATOM 1719 C C . ASP B 1 95 ? 1.047 -24.641 -9.281 1 97.38 95 ASP B C 1
ATOM 1721 O O . ASP B 1 95 ? 0.161 -23.797 -9.398 1 97.38 95 ASP B O 1
ATOM 1725 N N . PRO B 1 96 ? 0.956 -25.859 -9.867 1 97.62 96 PRO B N 1
ATOM 1726 C CA . PRO B 1 96 ? -0.179 -26.156 -10.742 1 97.62 96 PRO B CA 1
ATOM 1727 C C . PRO B 1 96 ? -1.522 -26.047 -10.023 1 97.62 96 PRO B C 1
ATOM 1729 O O . PRO B 1 96 ? -2.527 -25.688 -10.648 1 97.62 96 PRO B O 1
ATOM 1732 N N . GLU B 1 97 ? -1.596 -26.391 -8.789 1 98.12 97 GLU B N 1
ATOM 1733 C CA . GLU B 1 97 ? -2.842 -26.25 -8.039 1 98.12 97 GLU B CA 1
ATOM 1734 C C . GLU B 1 97 ? -3.207 -24.766 -7.871 1 98.12 97 GLU B C 1
ATOM 1736 O O . GLU B 1 97 ? -4.383 -24.406 -7.945 1 98.12 97 GLU B O 1
ATOM 1741 N N . TYR B 1 98 ? -2.258 -23.969 -7.617 1 97.81 98 TYR B N 1
ATOM 1742 C CA . TYR B 1 98 ? -2.494 -22.531 -7.52 1 97.81 98 TYR B CA 1
ATOM 1743 C C . TYR B 1 98 ? -2.949 -21.953 -8.859 1 97.81 98 TYR B C 1
ATOM 1745 O O . TYR B 1 98 ? -3.861 -21.125 -8.906 1 97.81 98 TYR B O 1
ATOM 1753 N N . GLN B 1 99 ? -2.324 -22.422 -9.945 1 96.88 99 GLN B N 1
ATOM 1754 C CA . GLN B 1 99 ? -2.65 -21.938 -11.289 1 96.88 99 GLN B CA 1
ATOM 1755 C C . GLN B 1 99 ? -4.109 -22.219 -11.633 1 96.88 99 GLN B C 1
ATOM 1757 O O . GLN B 1 99 ? -4.715 -21.516 -12.438 1 96.88 99 GLN B O 1
ATOM 1762 N N . GLN B 1 100 ? -4.672 -23.172 -10.984 1 97.06 100 GLN B N 1
ATOM 1763 C CA . GLN B 1 100 ? -6.059 -23.547 -11.258 1 97.06 100 GLN B CA 1
ATOM 1764 C C . GLN B 1 100 ? -7.02 -22.469 -10.766 1 97.06 100 GLN B C 1
ATOM 1766 O O . GLN B 1 100 ? -8.156 -22.375 -11.234 1 97.06 100 GLN B O 1
ATOM 1771 N N . ILE B 1 101 ? -6.574 -21.656 -9.859 1 96.31 101 ILE B N 1
ATOM 1772 C CA . ILE B 1 101 ? -7.523 -20.688 -9.312 1 96.31 101 ILE B CA 1
ATOM 1773 C C . ILE B 1 101 ? -7.113 -19.281 -9.719 1 96.31 101 ILE B C 1
ATOM 1775 O O . ILE B 1 101 ? -7.828 -18.312 -9.438 1 96.31 101 ILE B O 1
ATOM 1779 N N . THR B 1 102 ? -5.977 -19.078 -10.422 1 96.25 102 THR B N 1
ATOM 1780 C CA . THR B 1 102 ? -5.457 -17.75 -10.75 1 96.25 102 THR B CA 1
ATOM 1781 C C . THR B 1 102 ? -6.387 -17.031 -11.719 1 96.25 102 THR B C 1
ATOM 1783 O O . THR B 1 102 ? -6.406 -15.805 -11.773 1 96.25 102 THR B O 1
ATOM 1786 N N . HIS B 1 103 ? -7.156 -17.812 -12.508 1 96.31 103 HIS B N 1
ATOM 1787 C CA . HIS B 1 103 ? -8.094 -17.203 -13.438 1 96.31 103 HIS B CA 1
ATOM 1788 C C . HIS B 1 103 ? -9.141 -16.359 -12.703 1 96.31 103 HIS B C 1
ATOM 1790 O O . HIS B 1 103 ? -9.656 -15.391 -13.25 1 96.31 103 HIS B O 1
ATOM 1796 N N . LEU B 1 104 ? -9.531 -16.719 -11.492 1 96.81 104 LEU B N 1
ATOM 1797 C CA . LEU B 1 104 ? -10.469 -15.938 -10.695 1 96.81 104 LEU B CA 1
ATOM 1798 C C . LEU B 1 104 ? -9.914 -14.547 -10.398 1 96.81 104 LEU B C 1
ATOM 1800 O O . LEU B 1 104 ? -10.633 -13.547 -10.516 1 96.81 104 LEU B O 1
ATOM 1804 N N . ARG B 1 105 ? -8.633 -14.461 -10.055 1 97.38 105 ARG B N 1
ATOM 1805 C CA . ARG B 1 105 ? -7.984 -13.172 -9.805 1 97.38 105 ARG B CA 1
ATOM 1806 C C . ARG B 1 105 ? -7.824 -12.383 -11.094 1 97.38 105 ARG B C 1
ATOM 1808 O O . ARG B 1 105 ? -8.141 -11.195 -11.148 1 97.38 105 ARG B O 1
ATOM 1815 N N . THR B 1 106 ? -7.348 -13.086 -12.117 1 97.19 106 THR B N 1
ATOM 1816 C CA . THR B 1 106 ? -7.082 -12.438 -13.398 1 97.19 106 THR B CA 1
ATOM 1817 C C . THR B 1 106 ? -8.359 -11.812 -13.961 1 97.19 106 THR B C 1
ATOM 1819 O O . THR B 1 106 ? -8.344 -10.672 -14.422 1 97.19 106 THR B O 1
ATOM 1822 N N . SER B 1 107 ? -9.438 -12.523 -13.867 1 96.25 107 SER B N 1
ATOM 1823 C CA . SER B 1 107 ? -10.695 -12.023 -14.414 1 96.25 107 SER B CA 1
ATOM 1824 C C . SER B 1 107 ? -11.289 -10.938 -13.531 1 96.25 107 SER B C 1
ATOM 1826 O O . SER B 1 107 ? -12.133 -10.156 -13.977 1 96.25 107 SER B O 1
ATOM 1828 N N . ALA B 1 108 ? -10.93 -10.922 -12.32 1 97.69 108 ALA B N 1
ATOM 1829 C CA . ALA B 1 108 ? -11.484 -9.984 -11.344 1 97.69 108 ALA B CA 1
ATOM 1830 C C . ALA B 1 108 ? -10.898 -8.586 -11.531 1 97.69 108 ALA B C 1
ATOM 1832 O O . ALA B 1 108 ? -11.477 -7.598 -11.078 1 97.69 108 ALA B O 1
ATOM 1833 N N . LEU B 1 109 ? -9.742 -8.469 -12.211 1 98 109 LEU B N 1
ATOM 1834 C CA . LEU B 1 109 ? -8.969 -7.234 -12.109 1 98 109 LEU B CA 1
ATOM 1835 C C . LEU B 1 109 ? -8.93 -6.512 -13.453 1 98 109 LEU B C 1
ATOM 1837 O O . LEU B 1 109 ? -8.633 -7.121 -14.484 1 98 109 LEU B O 1
ATOM 1841 N N . ARG B 1 110 ? -9.273 -5.285 -13.383 1 97.19 110 ARG B N 1
ATOM 1842 C CA . ARG B 1 110 ? -9.055 -4.387 -14.508 1 97.19 110 ARG B CA 1
ATOM 1843 C C . ARG B 1 110 ? -7.605 -3.918 -14.57 1 97.19 110 ARG B C 1
ATOM 1845 O O . ARG B 1 110 ? -7.031 -3.795 -15.648 1 97.19 110 ARG B O 1
ATOM 1852 N N . GLU B 1 111 ? -7.016 -3.6 -13.445 1 96.94 111 GLU B N 1
ATOM 1853 C CA . GLU B 1 111 ? -5.629 -3.176 -13.266 1 96.94 111 GLU B CA 1
ATOM 1854 C C . GLU B 1 111 ? -5.066 -3.68 -11.945 1 96.94 111 GLU B C 1
ATOM 1856 O O . GLU B 1 111 ? -5.805 -3.859 -10.977 1 96.94 111 GLU B O 1
ATOM 1861 N N . ALA B 1 112 ? -3.756 -3.857 -11.984 1 97.88 112 ALA B N 1
ATOM 1862 C CA . ALA B 1 112 ? -3.105 -4.289 -10.75 1 97.88 112 ALA B CA 1
ATOM 1863 C C . ALA B 1 112 ? -1.656 -3.814 -10.695 1 97.88 112 ALA B C 1
ATOM 1865 O O . ALA B 1 112 ? -1.027 -3.604 -11.734 1 97.88 112 ALA B O 1
ATOM 1866 N N . VAL B 1 113 ? -1.211 -3.609 -9.578 1 98.5 113 VAL B N 1
ATOM 1867 C CA . VAL B 1 113 ? 0.214 -3.48 -9.289 1 98.5 113 VAL B CA 1
ATOM 1868 C C . VAL B 1 113 ? 0.644 -4.574 -8.32 1 98.5 113 VAL B C 1
ATOM 1870 O O . VAL B 1 113 ? 0.006 -4.777 -7.281 1 98.5 113 VAL B O 1
ATOM 1873 N N . LEU B 1 114 ? 1.582 -5.312 -8.688 1 98.69 114 LEU B N 1
ATOM 1874 C CA . LEU B 1 114 ? 2.309 -6.246 -7.832 1 98.69 114 LEU B CA 1
ATOM 1875 C C . LEU B 1 114 ? 3.781 -5.863 -7.734 1 98.69 114 LEU B C 1
ATOM 1877 O O . LEU B 1 114 ? 4.523 -5.988 -8.711 1 98.69 114 LEU B O 1
ATOM 1881 N N . GLN B 1 115 ? 4.195 -5.395 -6.512 1 98.62 115 GLN B N 1
ATOM 1882 C CA . GLN B 1 115 ? 5.527 -4.812 -6.383 1 98.62 115 GLN B CA 1
ATOM 1883 C C . GLN B 1 115 ? 6.207 -5.281 -5.098 1 98.62 115 GLN B C 1
ATOM 1885 O O . GLN B 1 115 ? 5.703 -5.047 -4 1 98.62 115 GLN B O 1
ATOM 1890 N N . PRO B 1 116 ? 7.344 -5.953 -5.27 1 98.5 116 PRO B N 1
ATOM 1891 C CA . PRO B 1 116 ? 8.109 -6.277 -4.066 1 98.5 116 PRO B CA 1
ATOM 1892 C C . PRO B 1 116 ? 8.609 -5.039 -3.326 1 98.5 116 PRO B C 1
ATOM 1894 O O . PRO B 1 116 ? 8.961 -4.039 -3.957 1 98.5 116 PRO B O 1
ATOM 1897 N N . THR B 1 117 ? 8.633 -5.176 -1.989 1 98.06 117 THR B N 1
ATOM 1898 C CA . THR B 1 117 ? 9.141 -4.078 -1.175 1 98.06 117 THR B CA 1
ATOM 1899 C C . THR B 1 117 ? 10.156 -4.59 -0.152 1 98.06 117 THR B C 1
ATOM 1901 O O . THR B 1 117 ? 10.188 -5.781 0.151 1 98.06 117 THR B O 1
ATOM 1904 N N . VAL B 1 118 ? 10.961 -3.699 0.339 1 95.88 118 VAL B N 1
ATOM 1905 C CA . VAL B 1 118 ? 11.914 -3.947 1.419 1 95.88 118 VAL B CA 1
ATOM 1906 C C . VAL B 1 118 ? 11.516 -3.139 2.652 1 95.88 118 VAL B C 1
ATOM 1908 O O . VAL B 1 118 ? 11.555 -1.906 2.635 1 95.88 118 VAL B O 1
ATOM 1911 N N . PRO B 1 119 ? 11.18 -3.848 3.732 1 96.69 119 PRO B N 1
ATOM 1912 C CA . PRO B 1 119 ? 10.758 -3.131 4.938 1 96.69 119 PRO B CA 1
ATOM 1913 C C . PRO B 1 119 ? 11.836 -2.207 5.484 1 96.69 119 PRO B C 1
ATOM 1915 O O . PRO B 1 119 ? 13.023 -2.553 5.461 1 96.69 119 PRO B O 1
ATOM 1918 N N . TRP B 1 120 ? 11.344 -1.081 5.91 1 95.19 120 TRP B N 1
ATOM 1919 C CA . TRP B 1 120 ? 12.25 -0.195 6.637 1 95.19 120 TRP B CA 1
ATOM 1920 C C . TRP B 1 120 ? 12.617 -0.78 7.996 1 95.19 120 TRP B C 1
ATOM 1922 O O . TRP B 1 120 ? 11.805 -1.467 8.617 1 95.19 120 TRP B O 1
ATOM 1932 N N . GLY B 1 121 ? 13.875 -0.746 8.336 1 82.5 121 GLY B N 1
ATOM 1933 C CA . GLY B 1 121 ? 14.336 -1.247 9.625 1 82.5 121 GLY B CA 1
ATOM 1934 C C . GLY B 1 121 ? 14.352 -0.185 10.703 1 82.5 121 GLY B C 1
ATOM 1935 O O . GLY B 1 121 ? 14.008 0.971 10.453 1 82.5 121 GLY B O 1
ATOM 1936 N N . ALA B 1 122 ? 14.586 -0.863 11.82 1 64.12 122 ALA B N 1
ATOM 1937 C CA . ALA B 1 122 ? 14.711 0.013 12.977 1 64.12 122 ALA B CA 1
ATOM 1938 C C . ALA B 1 122 ? 15.68 1.155 12.703 1 64.12 122 ALA B C 1
ATOM 1940 O O . ALA B 1 122 ? 15.508 2.264 13.211 1 64.12 122 ALA B O 1
ATOM 1941 N N . THR B 1 123 ? 16.688 0.795 11.992 1 57.66 123 THR B N 1
ATOM 1942 C CA . THR B 1 123 ? 17.688 1.813 11.742 1 57.66 123 THR B CA 1
ATOM 1943 C C . THR B 1 123 ? 17.281 2.693 10.562 1 57.66 123 THR B C 1
ATOM 1945 O O . THR B 1 123 ? 17.953 3.686 10.258 1 57.66 123 THR B O 1
ATOM 1948 N N . ASP B 1 124 ? 16.312 2.143 9.883 1 59.97 124 ASP B N 1
ATOM 1949 C CA . ASP B 1 124 ? 15.883 2.91 8.719 1 59.97 124 ASP B CA 1
ATOM 1950 C C . ASP B 1 124 ? 14.867 3.984 9.117 1 59.97 124 ASP B C 1
ATOM 1952 O O . ASP B 1 124 ? 14.07 3.781 10.031 1 59.97 124 ASP B O 1
ATOM 1956 N N . PRO B 1 125 ? 15.344 5.152 8.867 1 46.59 125 PRO B N 1
ATOM 1957 C CA . PRO B 1 125 ? 14.383 6.184 9.273 1 46.59 125 PRO B CA 1
ATOM 1958 C C . PRO B 1 125 ? 12.953 5.852 8.875 1 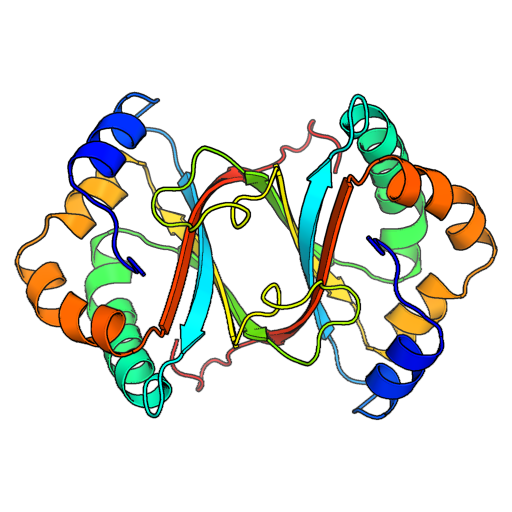46.59 125 PRO B C 1
ATOM 1960 O O . PRO B 1 125 ? 12.727 5.195 7.855 1 46.59 125 PRO B O 1
ATOM 1963 N N . ILE B 1 126 ? 12.117 5.582 9.711 1 42.19 126 ILE B N 1
ATOM 1964 C CA . ILE B 1 126 ? 10.805 5.93 9.18 1 42.19 126 ILE B CA 1
ATOM 1965 C C . ILE B 1 126 ? 10.859 7.305 8.516 1 42.19 126 ILE B C 1
ATOM 1967 O O . ILE B 1 126 ? 11.602 8.188 8.961 1 42.19 126 ILE B O 1
#